Protein AF-A0A6L9IVM0-F1 (afdb_monomer_lite)

pLDDT: mean 89.27, std 9.9, range [38.16, 98.31]

Secondary structure (DSSP, 8-state):
--HHHHHHHSS-GGGSTTSHHHHHHHHHHHHHS-HHHHHHHHHHHHHHHHHHHHHHHHHHHTT---SS-TT---HHHHHHHHHHHHHHHHHHHHHHHHHHHHHHHHHHTTHHHHHTTSHHHHHHHHHHHHHHHHHHHHHHHHHHHHHHHHHHHHHHHHHHHTTTHHHHHHHTTPSSP--HHHHHHHHHHHHHHHHHHHHHHHHHHHHHHHHHHHH--SHHHHHHHHHHHHHHHHHHHHHHHHHHHH--------TTHHHHHHHHHHTT-GGGGGGSHHHHHHHHHHSTTGGGHHHHHHHHHHHHHHHHHHHHHHHHHHHTS---

Structure (mmCIF, N/CA/C/O backbone):
data_AF-A0A6L9IVM0-F1
#
_entry.id   AF-A0A6L9IVM0-F1
#
loop_
_atom_site.group_PDB
_atom_site.id
_atom_site.type_symbol
_atom_site.label_atom_id
_atom_site.label_alt_id
_atom_site.label_comp_id
_atom_site.label_asym_id
_atom_site.label_entity_id
_atom_site.label_seq_id
_atom_site.pdbx_PDB_ins_code
_atom_site.Cartn_x
_atom_site.Cartn_y
_atom_site.Cartn_z
_atom_site.occupancy
_atom_site.B_iso_or_equiv
_atom_site.auth_seq_id
_atom_site.auth_comp_id
_atom_site.auth_asym_id
_atom_site.auth_atom_id
_atom_site.pdbx_PDB_model_num
ATOM 1 N N . MET A 1 1 ? -5.624 -34.047 4.358 1.00 61.41 1 MET A N 1
ATOM 2 C CA . MET A 1 1 ? -5.238 -32.680 4.758 1.00 61.41 1 MET A CA 1
ATOM 3 C C . MET A 1 1 ? -5.628 -31.761 3.616 1.00 61.41 1 MET A C 1
ATOM 5 O O . MET A 1 1 ? -5.170 -31.990 2.502 1.00 61.41 1 MET A O 1
ATOM 9 N N . GLN A 1 2 ? -6.586 -30.859 3.822 1.00 81.88 2 GLN A N 1
ATOM 10 C CA . GLN A 1 2 ? -7.063 -29.980 2.751 1.00 81.88 2 GLN A CA 1
ATOM 11 C C . GLN A 1 2 ? -6.054 -28.836 2.564 1.00 81.88 2 GLN A C 1
ATOM 13 O O . GLN A 1 2 ? -5.420 -28.421 3.527 1.00 81.88 2 GLN A O 1
ATOM 18 N N . TRP A 1 3 ? -5.896 -28.293 1.351 1.00 72.94 3 TRP A N 1
ATOM 19 C CA . TRP A 1 3 ? -4.985 -27.161 1.076 1.00 72.94 3 TRP A CA 1
ATOM 20 C C . TRP A 1 3 ? -5.194 -25.956 2.015 1.00 72.94 3 TRP A C 1
ATOM 22 O O . TRP A 1 3 ? -4.265 -25.200 2.292 1.00 72.94 3 TRP A O 1
ATOM 32 N N . GLN A 1 4 ? -6.404 -25.812 2.557 1.00 75.94 4 GLN A N 1
ATOM 33 C CA . GLN A 1 4 ? -6.746 -24.804 3.559 1.00 75.94 4 GLN A CA 1
ATOM 34 C C . GLN A 1 4 ? -6.001 -25.009 4.892 1.00 75.94 4 GLN A C 1
ATOM 36 O O . GLN A 1 4 ? -5.639 -24.030 5.543 1.00 75.94 4 GLN A O 1
ATOM 41 N N . ASP A 1 5 ? -5.705 -26.252 5.274 1.00 77.88 5 ASP A N 1
ATOM 42 C CA . ASP A 1 5 ? -5.010 -26.584 6.523 1.00 77.88 5 ASP A CA 1
ATOM 43 C C . ASP A 1 5 ? -3.527 -26.189 6.463 1.00 77.88 5 ASP A C 1
ATOM 45 O O . ASP A 1 5 ? -2.969 -25.717 7.450 1.00 77.88 5 ASP A O 1
ATOM 49 N N . LEU A 1 6 ? -2.890 -26.319 5.291 1.00 79.31 6 LEU A N 1
ATOM 50 C CA . LEU A 1 6 ? -1.479 -25.958 5.096 1.00 79.31 6 LEU A CA 1
ATOM 51 C C . LEU A 1 6 ? -1.266 -24.441 5.150 1.00 79.31 6 LEU A C 1
ATOM 53 O O . LEU A 1 6 ? -0.363 -23.966 5.835 1.00 79.31 6 LEU A O 1
ATOM 57 N N . LEU A 1 7 ? -2.134 -23.672 4.485 1.00 73.12 7 LEU A N 1
ATOM 58 C CA . LEU A 1 7 ? -2.065 -22.206 4.502 1.00 73.12 7 LEU A CA 1
ATOM 59 C C . LEU A 1 7 ? -2.405 -21.628 5.881 1.00 73.12 7 LEU A C 1
ATOM 61 O O . LEU A 1 7 ? -1.819 -20.635 6.305 1.00 73.12 7 LEU A O 1
ATOM 65 N N . THR A 1 8 ? -3.326 -22.257 6.616 1.00 75.12 8 THR A N 1
ATOM 66 C CA . THR A 1 8 ? -3.678 -21.812 7.973 1.00 75.12 8 THR A CA 1
ATOM 67 C C . THR A 1 8 ? -2.633 -22.191 9.023 1.00 75.12 8 THR A C 1
ATOM 69 O O . THR A 1 8 ? -2.597 -21.571 10.089 1.00 75.12 8 THR A O 1
ATOM 72 N N . PHE A 1 9 ? -1.752 -23.154 8.734 1.00 77.06 9 PHE A N 1
ATOM 73 C CA . PHE A 1 9 ? -0.679 -23.543 9.648 1.00 77.06 9 PHE A CA 1
ATOM 74 C C . PHE A 1 9 ? 0.415 -22.477 9.773 1.00 77.06 9 PHE A C 1
ATOM 76 O O . PHE A 1 9 ? 0.980 -22.323 10.852 1.00 77.06 9 PHE A O 1
ATOM 83 N N . GLN A 1 10 ? 0.668 -21.717 8.702 1.00 83.44 10 GLN A N 1
ATOM 84 C CA . GLN A 1 10 ? 1.706 -20.679 8.668 1.00 83.44 10 GLN A CA 1
ATOM 85 C C . GLN A 1 10 ? 1.323 -19.407 9.431 1.00 83.44 10 GLN A C 1
ATOM 87 O O . GLN A 1 10 ? 2.192 -18.611 9.777 1.00 83.44 10 GLN A O 1
ATOM 92 N N . VAL A 1 11 ? 0.031 -19.207 9.708 1.00 84.88 11 VAL A N 1
ATOM 93 C CA . VAL A 1 11 ? -0.443 -18.029 10.435 1.00 84.88 11 VAL A CA 1
ATOM 94 C C . VAL A 1 11 ? -0.624 -18.328 11.932 1.00 84.88 11 VAL A C 1
ATOM 96 O O . VAL A 1 11 ? -1.088 -19.423 12.293 1.00 84.88 11 VAL A O 1
ATOM 99 N N . PRO A 1 12 ? -0.296 -17.369 12.825 1.00 86.88 12 PRO A N 1
ATOM 100 C CA . PRO A 1 12 ? -0.463 -17.533 14.266 1.00 86.88 12 PRO A CA 1
ATOM 101 C C . PRO A 1 12 ? -1.893 -17.929 14.642 1.00 86.88 12 PRO A C 1
ATOM 103 O O . PRO A 1 12 ? -2.854 -17.451 14.039 1.00 86.88 12 PRO A O 1
ATOM 106 N N . VAL A 1 13 ? -2.059 -18.760 15.674 1.00 88.50 13 VAL A N 1
ATOM 107 C CA . VAL A 1 13 ? -3.365 -19.341 16.052 1.00 88.50 13 VAL A CA 1
ATOM 108 C C . VAL A 1 13 ? -4.457 -18.280 16.256 1.00 88.50 13 VAL A C 1
ATOM 110 O O . VAL A 1 13 ? -5.596 -18.484 15.838 1.00 88.50 13 VAL A O 1
ATOM 113 N N . TRP A 1 14 ? -4.108 -17.123 16.820 1.00 86.06 14 TRP A N 1
ATOM 114 C CA . TRP A 1 14 ? -5.033 -16.016 17.088 1.00 86.06 14 TRP A CA 1
ATOM 115 C C . TRP A 1 14 ? -5.562 -15.316 15.820 1.00 86.06 14 TRP A C 1
ATOM 117 O O . TRP A 1 14 ? -6.648 -14.739 15.849 1.00 86.06 14 TRP A O 1
ATOM 127 N N . THR A 1 15 ? -4.852 -15.408 14.687 1.00 88.44 15 THR A N 1
ATOM 128 C CA . THR A 1 15 ? -5.286 -14.846 13.386 1.00 88.44 15 THR A CA 1
ATOM 129 C C . THR A 1 15 ? -6.258 -15.749 12.625 1.00 88.44 15 THR A C 1
ATOM 131 O O . THR A 1 15 ? -6.815 -15.351 11.595 1.00 88.44 15 THR A O 1
ATOM 134 N N . ARG A 1 16 ? -6.451 -16.994 13.076 1.00 90.31 16 ARG A N 1
ATOM 135 C CA . ARG A 1 16 ? -7.239 -17.983 12.336 1.00 90.31 16 ARG A CA 1
ATOM 136 C C . ARG A 1 16 ? -8.732 -17.669 12.460 1.00 90.31 16 ARG A C 1
ATOM 138 O O . ARG A 1 16 ? -9.196 -17.412 13.570 1.00 90.31 16 ARG A O 1
ATOM 145 N N . PRO A 1 17 ? -9.537 -17.795 11.386 1.00 86.19 17 PRO A N 1
ATOM 146 C CA . PRO A 1 17 ? -10.979 -17.516 11.438 1.00 86.19 17 PRO A CA 1
ATOM 147 C C . PRO A 1 17 ? -11.750 -18.385 12.444 1.00 86.19 17 PRO A C 1
ATOM 149 O O . PRO A 1 17 ? -12.850 -18.023 12.858 1.00 86.19 17 PRO A O 1
ATOM 152 N N . GLY A 1 18 ? -11.186 -19.539 12.820 1.00 87.88 18 GLY A N 1
ATOM 153 C CA . GLY A 1 18 ? -11.734 -20.431 13.840 1.00 87.88 18 GLY A CA 1
ATOM 154 C C . GLY A 1 18 ? -11.523 -19.955 15.281 1.00 87.88 18 GLY A C 1
ATOM 155 O O . GLY A 1 18 ? -12.194 -20.467 16.174 1.00 87.88 18 GLY A O 1
ATOM 156 N N . HIS A 1 19 ? -10.639 -18.981 15.525 1.00 90.94 19 HIS A N 1
ATOM 157 C CA . HIS A 1 19 ? -10.386 -18.457 16.864 1.00 90.94 19 HIS A CA 1
ATOM 158 C C . HIS A 1 19 ? -11.646 -17.756 17.411 1.00 90.94 19 HIS A C 1
ATOM 160 O O . HIS A 1 19 ? -12.233 -16.932 16.701 1.00 90.94 19 HIS A O 1
ATOM 166 N N . PRO A 1 20 ? -12.083 -18.038 18.655 1.00 90.06 20 PRO A N 1
ATOM 167 C CA . PRO A 1 20 ? -13.378 -17.580 19.168 1.00 90.06 20 PRO A CA 1
ATOM 168 C C . PRO A 1 20 ? -13.514 -16.053 19.170 1.00 90.06 20 PRO A C 1
ATOM 170 O O . PRO A 1 20 ? -14.551 -15.535 18.757 1.00 90.06 20 PRO A O 1
ATOM 173 N N . VAL A 1 21 ? -12.450 -15.336 19.549 1.00 89.25 21 VAL A N 1
ATOM 174 C CA . VAL A 1 21 ? -12.428 -13.863 19.584 1.00 89.25 21 VAL A CA 1
ATOM 175 C C . VAL A 1 21 ? -12.608 -13.280 18.180 1.00 89.25 21 VAL A C 1
ATOM 177 O O . VAL A 1 21 ? -13.497 -12.462 17.950 1.00 89.25 21 VAL A O 1
ATOM 180 N N . LEU A 1 22 ? -11.823 -13.755 17.208 1.00 91.62 22 LEU A N 1
ATOM 181 C CA . LEU A 1 22 ? -11.893 -13.262 15.834 1.00 91.62 22 LEU A CA 1
ATOM 182 C C . LEU A 1 22 ? -13.237 -13.612 15.188 1.00 91.62 22 LEU A C 1
ATOM 184 O O . LEU A 1 22 ? -13.854 -12.771 14.534 1.00 91.62 22 LEU A O 1
ATOM 188 N N . ARG A 1 23 ? -13.729 -14.836 15.405 1.00 92.31 23 ARG A N 1
ATOM 189 C CA . ARG A 1 23 ? -15.045 -15.271 14.929 1.00 92.31 23 ARG A CA 1
ATOM 190 C C . ARG A 1 23 ? -16.150 -14.367 15.464 1.00 92.31 23 ARG A C 1
ATOM 192 O O . ARG A 1 23 ? -17.040 -13.999 14.698 1.00 92.31 23 ARG A O 1
ATOM 199 N N . HIS A 1 24 ? -16.095 -14.005 16.744 1.00 91.19 24 HIS A N 1
ATOM 200 C CA . HIS A 1 24 ? -17.068 -13.107 17.353 1.00 91.19 24 HIS A CA 1
ATOM 201 C C . HIS A 1 24 ? -17.041 -11.720 16.698 1.00 91.19 24 HIS A C 1
ATOM 203 O O . HIS A 1 24 ? -18.085 -11.245 16.249 1.00 91.19 24 HIS A O 1
ATOM 209 N N . ILE A 1 25 ? -15.854 -11.123 16.538 1.00 89.12 25 ILE A N 1
ATOM 210 C CA . ILE A 1 25 ? -15.674 -9.811 15.891 1.00 89.12 25 ILE A CA 1
ATOM 211 C C . ILE A 1 25 ? -16.201 -9.837 14.447 1.00 89.12 25 ILE A C 1
ATOM 213 O O . ILE A 1 25 ? -17.040 -9.017 14.070 1.00 89.12 25 ILE A O 1
ATOM 217 N N . LEU A 1 26 ? -15.808 -10.839 13.653 1.00 90.44 26 LEU A N 1
ATOM 218 C CA . LEU A 1 26 ? -16.268 -10.992 12.268 1.00 90.44 26 LEU A CA 1
ATOM 219 C C . LEU A 1 26 ? -17.790 -11.191 12.172 1.00 90.44 26 LEU A C 1
ATOM 221 O O . LEU A 1 26 ? -18.429 -10.698 11.238 1.00 90.44 26 LEU A O 1
ATOM 225 N N . GLN A 1 27 ? -18.401 -11.907 13.121 1.00 90.94 27 GLN A N 1
ATOM 226 C CA . GLN A 1 27 ? -19.854 -12.095 13.166 1.00 90.94 27 GLN A CA 1
ATOM 227 C C . GLN A 1 27 ? -20.595 -10.812 13.542 1.00 90.94 27 GLN A C 1
ATOM 229 O O . GLN A 1 27 ? -21.618 -10.512 12.919 1.00 90.94 27 GLN A O 1
ATOM 234 N N . GLN A 1 28 ? -20.092 -10.049 14.514 1.00 87.62 28 GLN A N 1
ATOM 235 C CA . GLN A 1 28 ? -20.659 -8.748 14.863 1.00 87.62 28 GLN A CA 1
ATOM 236 C C . GLN A 1 28 ? -20.630 -7.809 13.655 1.00 87.62 28 GLN A C 1
ATOM 238 O O . GLN A 1 28 ? -21.656 -7.246 13.272 1.00 87.62 28 GLN A O 1
ATOM 243 N N . GLU A 1 29 ? -19.493 -7.727 12.971 1.00 84.56 29 GLU A N 1
ATOM 244 C CA . GLU A 1 29 ? -19.331 -6.936 11.752 1.00 84.56 29 GLU A CA 1
ATOM 245 C C . GLU A 1 29 ? -20.292 -7.384 10.641 1.00 84.56 29 GLU A C 1
ATOM 247 O O . GLU A 1 29 ? -20.916 -6.568 9.947 1.00 84.56 29 GLU A O 1
ATOM 252 N N . LYS A 1 30 ? -20.491 -8.706 10.515 1.00 86.56 30 LYS A N 1
ATOM 253 C CA . LYS A 1 30 ? -21.453 -9.290 9.577 1.00 86.56 30 LYS A CA 1
ATOM 254 C C . LYS A 1 30 ? -22.906 -8.937 9.927 1.00 86.56 30 LYS A C 1
ATOM 256 O O . LYS A 1 30 ? -23.723 -8.844 9.008 1.00 86.56 30 LYS A O 1
ATOM 261 N N . ARG A 1 31 ? -23.241 -8.673 11.187 1.00 87.62 31 ARG A N 1
ATOM 262 C CA . ARG A 1 31 ? -24.590 -8.246 11.600 1.00 87.62 31 ARG A CA 1
ATOM 263 C C . ARG A 1 31 ? -24.818 -6.739 11.459 1.00 87.62 31 ARG A C 1
ATOM 265 O O . ARG A 1 31 ? -25.931 -6.341 11.146 1.00 87.62 31 ARG A O 1
ATOM 272 N N . ARG A 1 32 ? -23.774 -5.913 11.595 1.00 82.31 32 ARG A N 1
ATOM 273 C CA . ARG A 1 32 ? -23.885 -4.438 11.585 1.00 82.31 32 ARG A CA 1
ATOM 274 C C . ARG A 1 32 ? -24.420 -3.827 10.287 1.00 82.31 32 ARG A C 1
ATOM 276 O O . ARG A 1 32 ? -24.983 -2.741 10.326 1.00 82.31 32 ARG A O 1
ATOM 283 N N . ARG A 1 33 ? -24.212 -4.465 9.130 1.00 83.44 33 ARG A N 1
ATOM 284 C CA . ARG A 1 33 ? -24.598 -3.896 7.825 1.00 83.44 33 ARG A CA 1
ATOM 285 C C . ARG A 1 33 ? -25.670 -4.755 7.149 1.00 83.44 33 ARG A C 1
ATOM 287 O O . ARG A 1 33 ? -25.387 -5.936 6.906 1.00 83.44 33 ARG A O 1
ATOM 294 N N . PRO A 1 34 ? -26.844 -4.192 6.794 1.00 88.75 34 PRO A N 1
ATOM 295 C CA . PRO A 1 34 ? -27.874 -4.938 6.085 1.00 88.75 34 PRO A CA 1
ATOM 296 C C . PRO A 1 34 ? -27.358 -5.386 4.713 1.00 88.75 34 PRO A C 1
ATOM 298 O O . PRO A 1 34 ? -26.461 -4.770 4.126 1.00 88.75 34 PRO A O 1
ATOM 301 N N . LEU A 1 35 ? -27.914 -6.484 4.199 1.00 88.69 35 LEU A N 1
ATOM 302 C CA . LEU A 1 35 ? -27.459 -7.098 2.948 1.00 88.69 35 LEU A CA 1
ATOM 303 C C . LEU A 1 35 ? -27.558 -6.125 1.761 1.00 88.69 35 LEU A C 1
ATOM 305 O O . LEU A 1 35 ? -26.621 -6.044 0.969 1.00 88.69 35 LEU A O 1
ATOM 309 N N . LEU A 1 36 ? -28.628 -5.324 1.708 1.00 91.25 36 LEU A N 1
ATOM 310 C CA . LEU A 1 36 ? -28.839 -4.300 0.680 1.00 91.25 36 LEU A CA 1
ATOM 311 C C . LEU A 1 36 ? -27.767 -3.207 0.711 1.00 91.25 36 LEU A C 1
ATOM 313 O O . LEU A 1 36 ? -27.223 -2.865 -0.331 1.00 91.25 36 LEU A O 1
ATOM 317 N N . TRP A 1 37 ? -27.385 -2.721 1.897 1.00 89.50 37 TRP A N 1
ATOM 318 C CA . TRP A 1 37 ? -26.305 -1.735 2.023 1.00 89.50 37 TRP A CA 1
ATOM 319 C C . TRP A 1 37 ? -24.974 -2.291 1.511 1.00 89.50 37 TRP A C 1
ATOM 321 O O . TRP A 1 37 ? -24.236 -1.617 0.798 1.00 89.50 37 TRP A O 1
ATOM 331 N N . ARG A 1 38 ? -24.669 -3.558 1.823 1.00 86.94 38 ARG A N 1
ATOM 332 C CA . ARG A 1 38 ? -23.459 -4.217 1.305 1.00 86.94 38 ARG A CA 1
ATOM 333 C C . ARG A 1 38 ? -23.484 -4.357 -0.208 1.00 86.94 38 ARG A C 1
ATOM 335 O O . ARG A 1 38 ? -22.452 -4.141 -0.835 1.00 86.94 38 ARG A O 1
ATOM 342 N N . ALA A 1 39 ? -24.624 -4.749 -0.768 1.00 90.12 39 ALA A N 1
ATOM 343 C CA . ALA A 1 39 ? -24.797 -4.861 -2.207 1.00 90.12 39 ALA A CA 1
ATOM 344 C C . ALA A 1 39 ? -24.639 -3.492 -2.883 1.00 90.12 39 ALA A C 1
ATOM 346 O O . ALA A 1 39 ? -23.856 -3.382 -3.818 1.00 90.12 39 ALA A O 1
ATOM 347 N N . GLY A 1 40 ? -25.267 -2.444 -2.341 1.00 93.19 40 GLY A N 1
ATOM 348 C CA . GLY A 1 40 ? -25.166 -1.073 -2.844 1.00 93.19 40 GLY A CA 1
ATOM 349 C C . GLY A 1 40 ? -23.736 -0.533 -2.827 1.00 93.19 40 GLY A C 1
ATOM 350 O O . GLY A 1 40 ? -23.245 -0.076 -3.852 1.00 93.19 40 GLY A O 1
ATOM 351 N N . VAL A 1 41 ? -23.014 -0.673 -1.708 1.00 88.94 41 VAL A N 1
ATOM 352 C CA . VAL A 1 41 ? -21.603 -0.242 -1.618 1.00 88.94 41 VAL A CA 1
ATOM 353 C C . VAL A 1 41 ? -20.709 -1.017 -2.592 1.00 88.94 41 VAL A C 1
ATOM 355 O O . VAL A 1 41 ? -19.782 -0.446 -3.161 1.00 88.94 41 VAL A O 1
ATOM 358 N N . ARG A 1 42 ? -20.970 -2.313 -2.806 1.00 90.44 42 ARG A N 1
ATOM 359 C CA . ARG A 1 42 ? -20.227 -3.115 -3.792 1.00 90.44 42 ARG A CA 1
ATOM 360 C C . ARG A 1 42 ? -20.534 -2.679 -5.220 1.00 90.44 42 ARG A C 1
ATOM 362 O O . ARG A 1 42 ? -19.599 -2.511 -5.989 1.00 90.44 42 ARG A O 1
ATOM 369 N N . ALA A 1 43 ? -21.806 -2.479 -5.553 1.00 92.62 43 ALA A N 1
ATOM 370 C CA . ALA A 1 43 ? -22.232 -2.020 -6.870 1.00 92.62 43 ALA A CA 1
ATOM 371 C C . ALA A 1 43 ? -21.654 -0.636 -7.189 1.00 92.62 43 ALA A C 1
ATOM 373 O O . ALA A 1 43 ? -21.090 -0.451 -8.260 1.00 92.62 43 ALA A O 1
ATOM 374 N N . LEU A 1 44 ? -21.702 0.295 -6.230 1.00 92.69 44 LEU A N 1
ATOM 375 C CA . LEU A 1 44 ? -21.093 1.616 -6.369 1.00 92.69 44 LEU A CA 1
ATOM 376 C C . LEU A 1 44 ? -19.577 1.515 -6.574 1.00 92.69 44 LEU A C 1
ATOM 378 O O . LEU A 1 44 ? -19.045 2.137 -7.485 1.00 92.69 44 LEU A O 1
ATOM 382 N N . GLY A 1 45 ? -18.885 0.700 -5.772 1.00 89.75 45 GLY A N 1
ATOM 383 C CA . GLY A 1 45 ? -17.444 0.487 -5.929 1.00 89.75 45 GLY A CA 1
ATOM 384 C C . GLY A 1 45 ? -17.072 -0.107 -7.292 1.00 89.75 45 GLY A C 1
ATOM 385 O O . GLY A 1 45 ? -16.107 0.337 -7.904 1.00 89.75 45 GLY A O 1
ATOM 386 N N . LEU A 1 46 ? -17.858 -1.067 -7.791 1.00 92.50 46 LEU A N 1
ATOM 387 C CA . LEU A 1 46 ? -17.678 -1.640 -9.129 1.00 92.50 46 LEU A CA 1
ATOM 388 C C . LEU A 1 46 ? -17.952 -0.614 -10.233 1.00 92.50 46 LEU A C 1
ATOM 390 O O . LEU A 1 46 ? -17.183 -0.546 -11.185 1.00 92.50 46 LEU A O 1
ATOM 394 N N . ALA A 1 47 ? -19.002 0.200 -10.097 1.00 94.69 47 ALA A N 1
ATOM 395 C CA . ALA A 1 47 ? -19.332 1.250 -11.056 1.00 94.69 47 ALA A CA 1
ATOM 396 C C . ALA A 1 47 ? -18.230 2.317 -11.133 1.00 94.69 47 ALA A C 1
ATOM 398 O O . ALA A 1 47 ? -17.814 2.682 -12.228 1.00 94.69 47 ALA A O 1
ATOM 399 N N . VAL A 1 48 ? -17.706 2.764 -9.985 1.00 94.25 48 VAL A N 1
ATOM 400 C CA . VAL A 1 48 ? -16.577 3.707 -9.929 1.00 94.25 48 VAL A CA 1
ATOM 401 C C . VAL A 1 48 ? -15.319 3.085 -10.534 1.00 94.25 48 VAL A C 1
ATOM 403 O O . VAL A 1 48 ? -14.668 3.720 -11.355 1.00 94.25 48 VAL A O 1
ATOM 406 N N . GLY A 1 49 ? -14.999 1.832 -10.194 1.00 93.62 49 GLY A N 1
ATOM 407 C CA . GLY A 1 49 ? -13.854 1.130 -10.780 1.00 93.62 49 GLY A CA 1
ATOM 408 C C . GLY A 1 49 ? -13.960 0.995 -12.303 1.00 93.62 49 GLY A C 1
ATOM 409 O O . GLY A 1 49 ? -13.005 1.294 -13.014 1.00 93.62 49 GLY A O 1
ATOM 410 N N . ALA A 1 50 ? -15.134 0.616 -12.814 1.00 96.12 50 ALA A N 1
ATOM 411 C CA . ALA A 1 50 ? -15.391 0.524 -14.249 1.00 96.12 50 ALA A CA 1
ATOM 412 C C . ALA A 1 50 ? -15.302 1.891 -14.944 1.00 96.12 50 ALA A C 1
ATOM 414 O O . ALA A 1 50 ? -14.726 1.985 -16.024 1.00 96.12 50 ALA A O 1
ATOM 415 N N . ALA A 1 51 ? -15.819 2.953 -14.316 1.00 96.69 51 ALA A N 1
ATOM 416 C CA . ALA A 1 51 ? -15.718 4.314 -14.834 1.00 96.69 51 ALA A CA 1
ATOM 417 C C . ALA A 1 51 ? -14.261 4.794 -14.910 1.00 96.69 51 ALA A C 1
ATOM 419 O O . ALA A 1 51 ? -13.877 5.382 -15.915 1.00 96.69 51 ALA A O 1
ATOM 420 N N . LEU A 1 52 ? -13.438 4.499 -13.896 1.00 95.88 52 LEU A N 1
ATOM 421 C CA . LEU A 1 52 ? -12.011 4.838 -13.902 1.00 95.88 52 LEU A CA 1
ATOM 422 C C . LEU A 1 52 ? -11.256 4.103 -15.013 1.00 95.88 52 LEU A C 1
ATOM 424 O O . LEU A 1 52 ? -10.517 4.733 -15.760 1.00 95.88 52 LEU A O 1
ATOM 428 N N . VAL A 1 53 ? -11.480 2.796 -15.175 1.00 97.00 53 VAL A N 1
ATOM 429 C CA . VAL A 1 53 ? -10.865 2.025 -16.271 1.00 97.00 53 VAL A CA 1
ATOM 430 C C . VAL A 1 53 ? -11.337 2.532 -17.636 1.00 97.00 53 VAL A C 1
ATOM 432 O O . VAL A 1 53 ? -10.529 2.673 -18.550 1.00 97.00 53 VAL A O 1
ATOM 435 N N . GLY A 1 54 ? -12.628 2.851 -17.779 1.00 97.50 54 GLY A N 1
ATOM 436 C CA . GLY A 1 54 ? -13.183 3.431 -19.003 1.00 97.50 54 GLY A CA 1
ATOM 437 C C . GLY A 1 54 ? -12.588 4.801 -19.336 1.00 97.50 54 GLY A C 1
ATOM 438 O O . GLY A 1 54 ? -12.270 5.053 -20.496 1.00 97.50 54 GLY A O 1
ATOM 439 N N . LEU A 1 55 ? -12.377 5.654 -18.328 1.00 96.94 55 LEU A N 1
ATOM 440 C CA . LEU A 1 55 ? -11.710 6.950 -18.473 1.00 96.94 55 LEU A CA 1
ATOM 441 C C . LEU A 1 55 ? -10.252 6.777 -18.918 1.00 96.94 55 LEU A C 1
ATOM 443 O O . LEU A 1 55 ? -9.828 7.436 -19.864 1.00 96.94 55 LEU A O 1
ATOM 447 N N . SER A 1 56 ? -9.508 5.866 -18.286 1.00 95.19 56 SER A N 1
ATOM 448 C CA . SER A 1 56 ? -8.122 5.567 -18.662 1.00 95.19 56 SER A CA 1
ATOM 449 C C . SER A 1 56 ? -8.010 4.994 -20.073 1.00 95.19 56 SER A C 1
ATOM 451 O O . SER A 1 56 ? -7.138 5.402 -20.835 1.00 95.19 56 SER A O 1
ATOM 453 N N . TRP A 1 57 ? -8.933 4.115 -20.467 1.00 96.88 57 TRP A N 1
ATOM 454 C CA . TRP A 1 57 ? -9.008 3.604 -21.835 1.00 96.88 57 TRP A CA 1
ATOM 455 C C . TRP A 1 57 ? -9.350 4.694 -22.857 1.00 96.88 57 TRP A C 1
ATOM 457 O O . TRP A 1 57 ? -8.751 4.740 -23.932 1.00 96.88 57 TRP A O 1
ATOM 467 N N . TRP A 1 58 ? -10.291 5.584 -22.530 1.00 97.56 58 TRP A N 1
ATOM 468 C CA . TRP A 1 58 ? -10.645 6.715 -23.386 1.00 97.56 58 TRP A CA 1
ATOM 469 C C . TRP A 1 58 ? -9.457 7.661 -23.583 1.00 97.56 58 TRP A C 1
ATOM 471 O O . TRP A 1 58 ? -9.182 8.044 -24.716 1.00 97.56 58 TRP A O 1
ATOM 481 N N . ALA A 1 59 ? -8.728 7.987 -22.516 1.00 94.81 59 ALA A N 1
ATOM 482 C CA . ALA A 1 59 ? -7.560 8.858 -22.590 1.00 94.81 59 ALA A CA 1
ATOM 483 C C . ALA A 1 59 ? -6.410 8.237 -23.389 1.00 94.81 59 ALA A C 1
ATOM 485 O O . ALA A 1 59 ? -5.859 8.910 -24.256 1.00 94.81 59 ALA A O 1
ATOM 486 N N . TYR A 1 60 ? -6.132 6.944 -23.181 1.00 93.56 60 TYR A N 1
ATOM 487 C CA . TYR A 1 60 ? -5.189 6.178 -24.002 1.00 93.56 60 TYR A CA 1
ATOM 488 C C . TYR A 1 60 ? -5.534 6.276 -25.497 1.00 93.56 60 TYR A C 1
ATOM 490 O O . TYR A 1 60 ? -4.672 6.513 -26.331 1.00 93.56 60 TYR A O 1
ATOM 498 N N . ARG A 1 61 ? -6.821 6.158 -25.846 1.00 96.00 61 ARG A N 1
ATOM 499 C CA . ARG A 1 61 ? -7.309 6.262 -27.233 1.00 96.00 61 ARG A CA 1
ATOM 500 C C . ARG A 1 61 ? -7.145 7.645 -27.875 1.00 96.00 61 ARG A C 1
ATOM 502 O O . ARG A 1 61 ? -7.260 7.720 -29.095 1.00 96.00 61 ARG A O 1
ATOM 509 N N . HIS A 1 62 ? -6.969 8.697 -27.079 1.00 95.38 62 HIS A N 1
ATOM 510 C CA . HIS A 1 62 ? -6.842 10.087 -27.532 1.00 95.38 62 HIS A CA 1
ATOM 511 C C . HIS A 1 62 ? -5.447 10.666 -27.241 1.00 95.38 62 HIS A C 1
ATOM 513 O O . HIS A 1 62 ? -5.291 11.885 -27.278 1.00 95.38 62 HIS A O 1
ATOM 519 N N . ASP A 1 63 ? -4.465 9.816 -26.918 1.00 91.56 63 ASP A N 1
ATOM 520 C CA . ASP A 1 63 ? -3.085 10.204 -26.601 1.00 91.56 63 ASP A CA 1
ATOM 521 C C . ASP A 1 63 ? -2.986 11.251 -25.470 1.00 91.56 63 ASP A C 1
ATOM 523 O O . ASP A 1 63 ? -2.125 12.131 -25.469 1.00 91.56 63 ASP A O 1
ATOM 527 N N . ILE A 1 64 ? -3.892 11.168 -24.487 1.00 90.44 64 ILE A N 1
ATOM 528 C CA . ILE A 1 64 ? -3.894 12.037 -23.305 1.00 90.44 64 ILE A CA 1
ATOM 529 C C . ILE A 1 64 ? -3.108 11.330 -22.189 1.00 90.44 64 ILE A C 1
ATOM 531 O O . ILE A 1 64 ? -3.602 10.331 -21.655 1.00 90.44 64 ILE A O 1
ATOM 535 N N . PRO A 1 65 ? -1.921 11.829 -21.785 1.00 84.25 65 PRO A N 1
ATOM 536 C CA .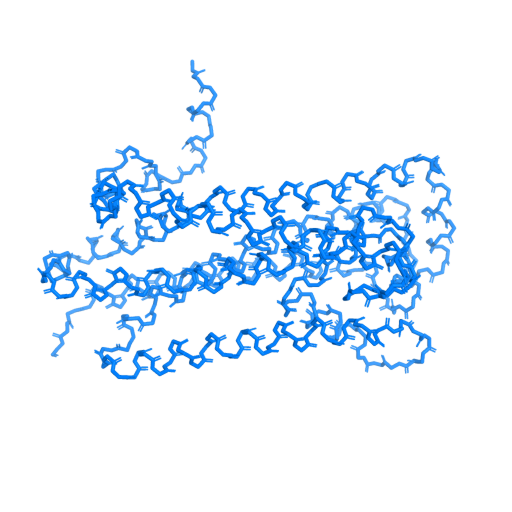 PRO A 1 65 ? -1.125 11.198 -20.737 1.00 84.25 65 PRO A CA 1
ATOM 537 C C . PRO A 1 65 ? -1.824 11.340 -19.378 1.00 84.25 65 PRO A C 1
ATOM 539 O O . PRO A 1 65 ? -1.903 12.426 -18.800 1.00 84.25 65 PRO A O 1
ATOM 542 N N . LEU A 1 66 ? -2.358 10.231 -18.858 1.00 83.25 66 LEU A N 1
ATOM 543 C CA . LEU A 1 66 ? -2.978 10.164 -17.534 1.00 83.25 66 LEU A CA 1
ATOM 544 C C . LEU A 1 66 ? -2.033 9.510 -16.528 1.00 83.25 66 LEU A C 1
ATOM 546 O O . LEU A 1 66 ? -1.932 8.289 -16.464 1.00 83.25 66 LEU A O 1
ATOM 550 N N . ALA A 1 67 ? -1.390 10.335 -15.705 1.00 77.31 67 ALA A N 1
ATOM 551 C CA . ALA A 1 67 ? -0.485 9.957 -14.611 1.00 77.31 67 ALA A CA 1
ATOM 552 C C . ALA A 1 67 ? 0.738 9.100 -14.991 1.00 77.31 67 ALA A C 1
ATOM 554 O O . ALA A 1 67 ? 1.534 8.795 -14.111 1.00 77.31 67 ALA A O 1
ATOM 555 N N . VAL A 1 68 ? 0.901 8.732 -16.261 1.00 80.62 68 VAL A N 1
ATOM 556 C CA . VAL A 1 68 ? 2.034 7.982 -16.812 1.00 80.62 68 VAL A CA 1
ATOM 557 C C . VAL A 1 68 ? 2.657 8.833 -17.915 1.00 80.62 68 VAL A C 1
ATOM 559 O O . VAL A 1 68 ? 1.930 9.487 -18.669 1.00 80.62 68 VAL A O 1
ATOM 562 N N . SER A 1 69 ? 3.989 8.865 -17.981 1.00 72.88 69 SER A N 1
ATOM 563 C CA . SER A 1 69 ? 4.713 9.606 -19.014 1.00 72.88 69 SER A CA 1
ATOM 564 C C . SER A 1 69 ? 4.474 8.993 -20.400 1.00 72.88 69 SER A C 1
ATOM 566 O O . SER A 1 69 ? 4.107 7.826 -20.537 1.00 72.88 69 SER A O 1
ATOM 568 N N . SER A 1 70 ? 4.714 9.773 -21.456 1.00 70.62 70 SER A N 1
ATOM 569 C CA . SER A 1 70 ? 4.589 9.308 -22.847 1.00 70.62 70 SER A CA 1
ATOM 570 C C . SER A 1 70 ? 5.626 8.252 -23.250 1.00 70.62 70 SER A C 1
ATOM 572 O O . SER A 1 70 ? 5.590 7.791 -24.383 1.00 70.62 70 SER A O 1
ATOM 574 N N . VAL A 1 71 ? 6.567 7.920 -22.361 1.00 70.44 71 VAL A N 1
ATOM 575 C CA . VAL A 1 71 ? 7.646 6.949 -22.602 1.00 70.44 71 VAL A CA 1
ATOM 576 C C . VAL A 1 71 ? 7.151 5.512 -22.417 1.00 70.44 71 VAL A C 1
ATOM 578 O O . VAL A 1 71 ? 7.732 4.587 -22.951 1.00 70.44 71 VAL A O 1
ATOM 581 N N . THR A 1 72 ? 6.059 5.287 -21.684 1.00 77.81 72 THR A N 1
ATOM 582 C CA . THR A 1 72 ? 5.567 3.926 -21.446 1.00 77.81 72 THR A CA 1
ATOM 583 C C . THR A 1 72 ? 4.850 3.360 -22.674 1.00 77.81 72 THR A C 1
ATOM 585 O O . THR A 1 72 ? 3.687 3.679 -22.903 1.00 77.81 72 THR A O 1
ATOM 588 N N . ASP A 1 73 ? 5.463 2.430 -23.404 1.00 77.69 73 ASP A N 1
ATOM 589 C CA . ASP A 1 73 ? 4.854 1.809 -24.596 1.00 77.69 73 ASP A CA 1
ATOM 590 C C . ASP A 1 73 ? 3.719 0.802 -24.291 1.00 77.69 73 ASP A C 1
ATOM 592 O O . ASP A 1 73 ? 2.906 0.440 -25.152 1.00 77.69 73 ASP A O 1
ATOM 596 N N . SER A 1 74 ? 3.619 0.316 -23.051 1.00 90.44 74 SER A N 1
ATOM 597 C CA . SER A 1 74 ? 2.631 -0.702 -22.678 1.00 90.44 74 SER A CA 1
ATOM 598 C C . SER A 1 74 ? 1.213 -0.129 -22.555 1.00 90.44 74 SER A C 1
ATOM 600 O O . SER A 1 74 ? 0.845 0.464 -21.539 1.00 90.44 74 SER A O 1
ATOM 602 N N . ALA A 1 75 ? 0.355 -0.425 -23.538 1.00 93.12 75 ALA A N 1
ATOM 603 C CA . ALA A 1 75 ? -1.071 -0.075 -23.506 1.00 93.12 75 ALA A CA 1
ATOM 604 C C . ALA A 1 75 ? -1.775 -0.553 -22.221 1.00 93.12 75 ALA A C 1
ATOM 606 O O . ALA A 1 75 ? -2.570 0.169 -21.622 1.00 93.12 75 ALA A O 1
ATOM 607 N N . ALA A 1 76 ? -1.466 -1.773 -21.764 1.00 94.31 76 ALA A N 1
ATOM 608 C CA . ALA A 1 76 ? -2.043 -2.312 -20.535 1.00 94.31 76 ALA A CA 1
ATOM 609 C C . ALA A 1 76 ? -1.619 -1.500 -19.304 1.00 94.31 76 ALA A C 1
ATOM 611 O O . ALA A 1 76 ? -2.437 -1.278 -18.412 1.00 94.31 76 ALA A O 1
ATOM 612 N N . PHE A 1 77 ? -0.366 -1.038 -19.275 1.00 93.31 77 PHE A N 1
ATOM 613 C CA . PHE A 1 77 ? 0.150 -0.206 -18.197 1.00 93.31 77 PHE A CA 1
ATOM 614 C C . PHE A 1 77 ? -0.552 1.156 -18.185 1.00 93.31 77 PHE A C 1
ATOM 616 O O . PHE A 1 77 ? -1.142 1.517 -17.170 1.00 93.31 77 PHE A O 1
ATOM 623 N N . GLN A 1 78 ? -0.619 1.846 -19.328 1.00 91.56 78 GLN A N 1
ATOM 624 C CA . GLN A 1 78 ? -1.306 3.139 -19.446 1.00 91.56 78 GLN A CA 1
ATOM 625 C C . GLN A 1 78 ? -2.792 3.072 -19.036 1.00 91.56 78 GLN A C 1
ATOM 627 O O . GLN A 1 78 ? -3.305 3.975 -18.375 1.00 91.56 78 GLN A O 1
ATOM 632 N N . ILE A 1 79 ? -3.492 1.981 -19.374 1.00 95.25 79 ILE A N 1
ATOM 633 C CA . ILE A 1 79 ? -4.919 1.812 -19.050 1.00 95.25 79 ILE A CA 1
ATOM 634 C C . ILE A 1 79 ? -5.137 1.462 -17.570 1.00 95.25 79 ILE A C 1
ATOM 636 O O . ILE A 1 79 ? -6.085 1.950 -16.953 1.00 95.25 79 ILE A O 1
ATOM 640 N N . LEU A 1 80 ? -4.317 0.577 -16.995 1.00 96.19 80 LEU A N 1
ATOM 641 C CA . LEU A 1 80 ? -4.574 0.003 -15.668 1.00 96.19 80 LEU A CA 1
ATOM 642 C C . LEU A 1 80 ? -3.846 0.721 -14.526 1.00 96.19 80 LEU A C 1
ATOM 644 O O . LEU A 1 80 ? -4.256 0.558 -13.375 1.00 96.19 80 LEU A O 1
ATOM 648 N N . TYR A 1 81 ? -2.816 1.521 -14.812 1.00 93.81 81 TYR A N 1
ATOM 649 C CA . TYR A 1 81 ? -2.004 2.192 -13.797 1.00 93.81 81 TYR A CA 1
ATOM 650 C C . TYR A 1 81 ? -2.817 3.144 -12.915 1.00 93.81 81 TYR A C 1
ATOM 652 O O . TYR A 1 81 ? -2.923 2.927 -11.707 1.00 93.81 81 TYR A O 1
ATOM 660 N N . LEU A 1 82 ? -3.443 4.169 -13.504 1.00 93.25 82 LEU A N 1
ATOM 661 C CA . LEU A 1 82 ? -4.175 5.181 -12.738 1.00 93.25 82 LEU A CA 1
ATOM 662 C C . LEU A 1 82 ? -5.336 4.578 -11.918 1.00 93.25 82 LEU A C 1
ATOM 664 O O . LEU A 1 82 ? -5.431 4.883 -10.725 1.00 93.25 82 LEU A O 1
ATOM 668 N N . PRO A 1 83 ? -6.196 3.693 -12.471 1.00 95.81 83 PRO A N 1
ATOM 669 C CA . PRO A 1 83 ? -7.243 3.045 -11.686 1.00 95.81 83 PRO A CA 1
ATOM 670 C C . PRO A 1 83 ? -6.684 2.223 -10.522 1.00 95.81 83 PRO A C 1
ATOM 672 O O . PRO A 1 83 ? -7.256 2.251 -9.432 1.00 95.81 83 PRO A O 1
ATOM 675 N N . LEU A 1 84 ? -5.569 1.512 -10.727 1.00 95.62 84 LEU A N 1
ATOM 676 C CA . LEU A 1 84 ? -4.922 0.718 -9.684 1.00 95.62 84 LEU A CA 1
ATOM 677 C C . LEU A 1 84 ? -4.387 1.603 -8.553 1.00 95.62 84 LEU A C 1
ATOM 679 O O . LEU A 1 84 ? -4.660 1.327 -7.385 1.00 95.62 84 LEU A O 1
ATOM 683 N N . VAL A 1 85 ? -3.673 2.672 -8.902 1.00 93.62 85 VAL A N 1
ATOM 684 C CA . VAL A 1 85 ? -3.099 3.656 -7.977 1.00 93.62 85 VAL A CA 1
ATOM 685 C C . VAL A 1 85 ? -4.216 4.318 -7.154 1.00 93.62 85 VAL A C 1
ATOM 687 O O . VAL A 1 85 ? -4.204 4.255 -5.924 1.00 93.62 85 VAL A O 1
ATOM 690 N N . LEU A 1 86 ? -5.277 4.827 -7.786 1.00 94.44 86 LEU A N 1
ATOM 691 C CA . LEU A 1 86 ? -6.422 5.407 -7.066 1.00 94.44 86 LEU A CA 1
ATOM 692 C C . LEU A 1 86 ? -7.149 4.387 -6.175 1.00 94.44 86 LEU A C 1
ATOM 694 O O . LEU A 1 86 ? -7.560 4.703 -5.054 1.00 94.44 86 LEU A O 1
ATOM 698 N N . PHE A 1 87 ? -7.302 3.148 -6.644 1.00 95.75 87 PHE A N 1
ATOM 699 C CA . PHE A 1 87 ? -7.906 2.086 -5.843 1.00 95.75 87 PHE A CA 1
ATOM 700 C C . PHE A 1 87 ? -7.033 1.700 -4.642 1.00 95.75 87 PHE A C 1
ATOM 702 O O . PHE A 1 87 ? -7.548 1.344 -3.578 1.00 95.75 87 PHE A O 1
ATOM 709 N N . GLN A 1 88 ? -5.717 1.826 -4.777 1.00 95.31 88 GLN A N 1
ATOM 710 C CA . GLN A 1 88 ? -4.785 1.663 -3.680 1.00 95.31 88 GLN A CA 1
ATOM 711 C C . GLN A 1 88 ? -4.866 2.808 -2.662 1.00 95.31 88 GLN A C 1
ATOM 713 O O . GLN A 1 88 ? -4.918 2.517 -1.467 1.00 95.31 88 GLN A O 1
ATOM 718 N N . LEU A 1 89 ? -4.964 4.074 -3.084 1.00 95.06 89 LEU A N 1
ATOM 719 C CA . LEU A 1 89 ? -5.234 5.187 -2.160 1.00 95.06 89 LEU A CA 1
ATOM 720 C C . LEU A 1 89 ? -6.512 4.925 -1.356 1.00 95.06 89 LEU A C 1
ATOM 722 O O . LEU A 1 89 ? -6.533 5.043 -0.132 1.00 95.06 89 LEU A O 1
ATOM 726 N N . TYR A 1 90 ? -7.574 4.487 -2.038 1.00 95.50 90 TYR A N 1
ATOM 727 C CA . TYR A 1 90 ? -8.818 4.094 -1.382 1.00 95.50 90 TYR A CA 1
ATOM 728 C C . TYR A 1 90 ? -8.601 3.001 -0.322 1.00 95.50 90 TYR A C 1
ATOM 730 O O . TYR A 1 90 ? -9.196 3.060 0.762 1.00 95.50 90 TYR A O 1
ATOM 738 N N . LEU A 1 91 ? -7.759 2.003 -0.609 1.00 95.81 91 LEU A N 1
ATOM 739 C CA . LEU A 1 91 ? -7.409 0.961 0.353 1.00 95.81 91 LEU A CA 1
ATOM 740 C C . LEU A 1 91 ? -6.643 1.501 1.554 1.00 95.81 91 LEU A C 1
ATOM 742 O O . LEU A 1 91 ? -6.989 1.119 2.668 1.00 95.81 91 LEU A O 1
ATOM 746 N N . LEU A 1 92 ? -5.661 2.375 1.345 1.00 95.50 92 LEU A N 1
ATOM 747 C CA . LEU A 1 92 ? -4.863 2.979 2.411 1.00 95.50 92 LEU A CA 1
ATOM 748 C C . LEU A 1 92 ? -5.734 3.803 3.371 1.00 95.50 92 LEU A C 1
ATOM 750 O O . LEU A 1 92 ? -5.748 3.534 4.574 1.00 95.50 92 LEU A O 1
ATOM 754 N N . VAL A 1 93 ? -6.581 4.681 2.824 1.00 95.75 93 VAL A N 1
ATOM 755 C CA . VAL A 1 93 ? -7.556 5.471 3.595 1.00 95.75 93 VAL A CA 1
ATOM 756 C C . VAL A 1 93 ? -8.518 4.559 4.360 1.00 95.75 93 VAL A C 1
ATOM 758 O O . VAL A 1 93 ? -8.802 4.769 5.541 1.00 95.75 93 VAL A O 1
ATOM 761 N N . THR A 1 94 ? -9.021 3.505 3.708 1.00 95.38 94 THR A N 1
ATOM 762 C CA . THR A 1 94 ? -9.935 2.547 4.346 1.00 95.38 94 THR A CA 1
ATOM 763 C C . THR A 1 94 ? -9.243 1.758 5.462 1.00 95.38 94 THR A C 1
ATOM 765 O O . THR A 1 94 ? -9.852 1.512 6.504 1.00 95.38 94 THR A O 1
ATOM 768 N N . ALA A 1 95 ? -7.992 1.351 5.248 1.00 96.75 95 ALA A N 1
ATOM 769 C CA . ALA A 1 95 ? -7.186 0.583 6.188 1.00 96.75 95 ALA A CA 1
ATOM 770 C C . ALA A 1 95 ? -6.958 1.355 7.493 1.00 96.75 95 ALA A C 1
ATOM 772 O O . ALA A 1 95 ? -7.092 0.775 8.568 1.00 96.75 95 ALA A O 1
ATOM 773 N N . PHE A 1 96 ? -6.721 2.665 7.404 1.00 96.69 96 PHE A N 1
ATOM 774 C CA . PHE A 1 96 ? -6.606 3.540 8.568 1.00 96.69 96 PHE A CA 1
ATOM 775 C C . PHE A 1 96 ? -7.963 3.850 9.224 1.00 96.69 96 PHE A C 1
ATOM 777 O O . PHE A 1 96 ? -8.095 3.817 10.447 1.00 96.69 96 PHE A O 1
ATOM 784 N N . ALA A 1 97 ? -9.007 4.123 8.433 1.00 95.38 97 ALA A N 1
ATOM 785 C CA . ALA A 1 97 ? -10.295 4.577 8.962 1.00 95.38 97 ALA A CA 1
ATOM 786 C C . ALA A 1 97 ? -11.149 3.467 9.605 1.00 95.38 97 ALA A C 1
ATOM 788 O O . ALA A 1 97 ? -11.890 3.732 10.559 1.00 95.38 97 ALA A O 1
ATOM 789 N N . LEU A 1 98 ? -11.084 2.230 9.093 1.00 94.12 98 LEU A N 1
ATOM 790 C CA . LEU A 1 98 ? -11.914 1.129 9.593 1.00 94.12 98 LEU A CA 1
ATOM 791 C C . LEU A 1 98 ? -11.673 0.842 11.084 1.00 94.12 98 LEU A C 1
ATOM 793 O O . LEU A 1 98 ? -12.657 0.876 11.831 1.00 94.12 98 LEU A O 1
ATOM 797 N N . PRO A 1 99 ? -10.433 0.615 11.559 1.00 94.50 99 PRO A N 1
ATOM 798 C CA . PRO A 1 99 ? -10.200 0.264 12.956 1.00 94.50 99 PRO A CA 1
ATOM 799 C C . PRO A 1 99 ? -10.625 1.359 13.938 1.00 94.50 99 PRO A C 1
ATOM 801 O O . PRO A 1 99 ? -11.241 1.046 14.960 1.00 94.50 99 PRO A O 1
ATOM 804 N N . VAL A 1 100 ? -10.407 2.633 13.586 1.00 91.94 100 VAL A N 1
ATOM 805 C CA . VAL A 1 100 ? -10.837 3.790 14.391 1.00 91.94 100 VAL A CA 1
ATOM 806 C C . VAL A 1 100 ? -12.345 3.741 14.647 1.00 91.94 100 VAL A C 1
ATOM 808 O O . VAL A 1 100 ? -12.801 3.828 15.789 1.00 91.94 100 VAL A O 1
ATOM 811 N N . SER A 1 101 ? -13.136 3.502 13.596 1.00 88.31 101 SER A N 1
ATOM 812 C CA . SER A 1 101 ? -14.599 3.425 13.711 1.00 88.31 101 SER A CA 1
ATOM 813 C C . SER A 1 101 ? -15.079 2.249 14.572 1.00 88.31 101 SER A C 1
ATOM 815 O O . SER A 1 101 ? -16.110 2.337 15.247 1.00 88.31 101 SER A O 1
ATOM 817 N N . MET A 1 102 ? -14.333 1.138 14.581 1.00 86.69 102 MET A N 1
ATOM 818 C CA . MET A 1 102 ? -14.673 -0.016 15.409 1.00 86.69 102 MET A CA 1
ATOM 819 C C . MET A 1 102 ? -14.424 0.260 16.893 1.00 86.69 102 MET A C 1
ATOM 821 O O . MET A 1 102 ? -15.098 -0.338 17.735 1.00 86.69 102 MET A O 1
ATOM 825 N N . PHE A 1 103 ? -13.443 1.099 17.228 1.00 85.31 103 PHE A N 1
ATOM 826 C CA . PHE A 1 103 ? -13.147 1.461 18.611 1.00 85.31 103 PHE A CA 1
ATOM 827 C C . PHE A 1 103 ? -14.240 2.353 19.194 1.00 85.31 103 PHE A C 1
ATOM 829 O O . PHE A 1 103 ? -14.794 2.029 20.244 1.00 85.31 103 PHE A O 1
ATOM 836 N N . GLU A 1 104 ? -14.643 3.397 18.459 1.00 84.62 104 GLU A N 1
ATOM 837 C CA . GLU A 1 104 ? -15.738 4.278 18.884 1.00 84.62 104 GLU A CA 1
ATOM 838 C C . GLU A 1 104 ? -17.020 3.496 19.183 1.00 84.62 104 GLU A C 1
ATOM 840 O O . GLU A 1 104 ? -17.746 3.805 20.126 1.00 84.62 104 GLU A O 1
ATOM 845 N N . HIS A 1 105 ? -17.318 2.481 18.371 1.00 85.31 105 HIS A N 1
ATOM 846 C CA . HIS A 1 105 ? -18.500 1.660 18.572 1.00 85.31 105 HIS A CA 1
ATOM 847 C C . HIS A 1 105 ? -18.425 0.886 19.893 1.00 85.31 105 HIS A C 1
ATOM 849 O O . HIS A 1 105 ? -19.349 0.960 20.692 1.00 85.31 105 HIS A O 1
ATOM 855 N N . GLU A 1 106 ? -17.327 0.181 20.159 1.00 85.69 106 GLU A N 1
ATOM 856 C CA . GLU A 1 106 ? -17.193 -0.598 21.398 1.00 85.69 106 GLU A CA 1
ATOM 857 C C . GLU A 1 106 ? -17.140 0.272 22.654 1.00 85.69 106 GLU A C 1
ATOM 859 O O . GLU A 1 106 ? -17.670 -0.124 23.693 1.00 85.69 106 GLU A O 1
ATOM 864 N N . GLN A 1 107 ? -16.579 1.477 22.553 1.00 85.62 107 GLN A N 1
ATOM 865 C CA . GLN A 1 107 ? -16.619 2.447 23.641 1.00 85.62 107 GLN A CA 1
ATOM 866 C C . GLN A 1 107 ? -18.058 2.904 23.929 1.00 85.62 107 GLN A C 1
ATOM 868 O O . GLN A 1 107 ? -18.466 2.945 25.086 1.00 85.62 107 GLN A O 1
ATOM 873 N N . ARG A 1 108 ? -18.866 3.170 22.890 1.00 86.12 108 ARG A N 1
ATOM 874 C CA . ARG A 1 108 ? -20.285 3.550 23.048 1.00 86.12 108 ARG A CA 1
ATOM 875 C C . ARG A 1 108 ? -21.143 2.449 23.676 1.00 86.12 108 ARG A C 1
ATOM 877 O O . ARG A 1 108 ? -22.102 2.769 24.368 1.00 86.12 108 ARG A O 1
ATOM 884 N N . PHE A 1 109 ? -20.819 1.176 23.439 1.00 85.81 109 PHE A N 1
ATOM 885 C CA . PHE A 1 109 ? -21.540 0.035 24.023 1.00 85.81 109 PHE A CA 1
ATOM 886 C C . PHE A 1 109 ? -20.947 -0.462 25.349 1.00 85.81 109 PHE A C 1
ATOM 888 O O . PHE A 1 109 ? -21.441 -1.446 25.893 1.00 85.81 109 PHE A O 1
ATOM 895 N N . GLY A 1 110 ? -19.887 0.173 25.865 1.00 84.38 110 GLY A N 1
ATOM 896 C CA . GLY A 1 110 ? -19.231 -0.228 27.115 1.00 84.38 110 GLY A CA 1
ATOM 897 C C . GLY A 1 110 ? -18.558 -1.607 27.072 1.00 84.38 110 GLY A C 1
ATOM 898 O O . GLY A 1 110 ? -18.056 -2.078 28.088 1.00 84.38 110 GLY A O 1
ATOM 899 N N . THR A 1 111 ? -18.504 -2.267 25.910 1.00 86.75 111 THR A N 1
ATOM 900 C CA . THR A 1 111 ? -17.887 -3.596 25.767 1.00 86.75 111 THR A CA 1
ATOM 901 C C . THR A 1 111 ? -16.374 -3.531 25.906 1.00 86.75 111 THR A C 1
ATOM 903 O O . THR A 1 111 ? -15.745 -4.509 26.299 1.00 86.75 111 THR A O 1
ATOM 906 N N . TRP A 1 112 ? -15.794 -2.370 25.599 1.00 84.06 112 TRP A N 1
ATOM 907 C CA . TRP A 1 112 ? -14.360 -2.136 25.703 1.00 84.06 112 TRP A CA 1
ATOM 908 C C . TRP A 1 112 ? -13.843 -2.251 27.144 1.00 84.06 112 TRP A C 1
ATOM 910 O O . TRP A 1 112 ? -12.788 -2.836 27.376 1.00 84.06 112 TRP A O 1
ATOM 920 N N . GLU A 1 113 ? -14.616 -1.780 28.124 1.00 85.38 113 GLU A N 1
ATOM 921 C CA . GLU A 1 113 ? -14.224 -1.852 29.537 1.00 85.38 113 GLU A CA 1
ATOM 922 C C . GLU A 1 113 ? -14.220 -3.294 30.060 1.00 85.38 113 GLU A C 1
ATOM 924 O O . GLU A 1 113 ? -13.331 -3.677 30.815 1.00 85.38 113 GLU A O 1
ATOM 929 N N . ALA A 1 114 ? -15.132 -4.145 29.579 1.00 84.12 114 ALA A N 1
ATOM 930 C CA . ALA A 1 114 ? -15.134 -5.566 29.927 1.00 84.12 114 ALA A CA 1
ATOM 931 C C . ALA A 1 114 ? -13.904 -6.312 29.375 1.00 84.12 114 ALA A C 1
ATOM 933 O O . ALA A 1 114 ? -13.387 -7.230 30.009 1.00 84.12 114 ALA A O 1
ATOM 934 N N . VAL A 1 115 ? -13.410 -5.910 28.201 1.00 81.06 115 VAL A N 1
ATOM 935 C CA . VAL A 1 115 ? -12.219 -6.504 27.575 1.00 81.06 115 VAL A CA 1
ATOM 936 C C . VAL A 1 115 ? -10.935 -6.121 28.321 1.00 81.06 115 VAL A C 1
ATOM 938 O O . VAL A 1 115 ? -10.027 -6.946 28.446 1.00 81.06 115 VAL A O 1
ATOM 941 N N . LYS A 1 116 ? -10.874 -4.899 28.859 1.00 82.38 116 LYS A N 1
ATOM 942 C CA . LYS A 1 116 ? -9.731 -4.368 29.620 1.00 82.38 116 LYS A CA 1
ATOM 943 C C . LYS A 1 116 ? -9.516 -5.000 30.992 1.00 82.38 116 LYS A C 1
ATOM 945 O O . LYS A 1 116 ? -8.460 -4.785 31.578 1.00 82.38 116 LYS A O 1
ATOM 950 N N . ILE A 1 117 ? -10.471 -5.783 31.504 1.00 85.38 117 ILE A N 1
ATOM 951 C CA . ILE A 1 117 ? -10.361 -6.418 32.831 1.00 85.38 117 ILE A CA 1
ATOM 952 C C . ILE A 1 117 ? -9.070 -7.248 32.943 1.00 85.38 117 ILE A C 1
ATOM 954 O O . ILE A 1 117 ? -8.502 -7.372 34.026 1.00 85.38 117 ILE A O 1
ATOM 958 N N . THR A 1 118 ? -8.571 -7.783 31.822 1.00 89.94 118 THR A N 1
ATOM 959 C CA . THR A 1 118 ? -7.279 -8.476 31.767 1.00 89.94 118 THR A CA 1
ATOM 960 C C . THR A 1 118 ? -6.374 -7.859 30.702 1.00 89.94 118 THR A C 1
ATOM 962 O O . THR A 1 118 ? -6.809 -7.606 29.577 1.00 89.94 118 THR A O 1
ATOM 965 N N . SER A 1 119 ? -5.089 -7.677 31.023 1.00 88.50 119 SER A N 1
ATOM 966 C CA . SER A 1 119 ? -4.076 -7.196 30.069 1.00 88.50 119 SER A CA 1
ATOM 967 C C . SER A 1 119 ? -3.991 -8.090 28.828 1.00 88.50 119 SER A C 1
ATOM 969 O O . SER A 1 119 ? -3.942 -7.600 27.702 1.00 88.50 119 SER A O 1
ATOM 971 N N . HIS A 1 120 ? -4.074 -9.406 29.031 1.00 90.75 120 HIS A N 1
ATOM 972 C CA . HIS A 1 120 ? -4.085 -10.390 27.953 1.00 90.75 120 HIS A CA 1
ATOM 973 C C . HIS A 1 120 ? -5.337 -10.292 27.061 1.00 90.75 120 HIS A C 1
ATOM 975 O O . HIS A 1 120 ? -5.253 -10.462 25.846 1.00 90.75 120 HIS A O 1
ATOM 981 N N . GLY A 1 121 ? -6.503 -9.982 27.640 1.00 90.25 121 GLY A N 1
ATOM 982 C CA . GLY A 1 121 ? -7.745 -9.776 26.891 1.00 90.25 121 GLY A CA 1
ATOM 983 C C . GLY A 1 121 ? -7.695 -8.536 25.997 1.00 90.25 121 GLY A C 1
ATOM 984 O O . GLY A 1 121 ? -8.109 -8.599 24.834 1.00 90.25 121 GLY A O 1
ATOM 985 N N . ALA A 1 122 ? -7.129 -7.437 26.505 1.00 90.56 122 ALA A N 1
ATOM 986 C CA . ALA A 1 122 ? -6.898 -6.219 25.730 1.00 90.56 122 ALA A CA 1
ATOM 987 C C . ALA A 1 122 ? -5.940 -6.471 24.556 1.00 90.56 122 ALA A C 1
ATOM 989 O O . ALA A 1 122 ? -6.269 -6.149 23.412 1.00 90.56 122 ALA A O 1
ATOM 990 N N . GLU A 1 123 ? -4.808 -7.129 24.820 1.00 93.50 123 GLU A N 1
ATOM 991 C CA . GLU A 1 123 ? -3.828 -7.509 23.800 1.00 93.50 123 GLU A CA 1
ATOM 992 C C . GLU A 1 123 ? -4.464 -8.353 22.687 1.00 93.50 123 GLU A C 1
ATOM 994 O O . GLU A 1 123 ? -4.422 -7.983 21.509 1.00 93.50 123 GLU A O 1
ATOM 999 N N . MET A 1 124 ? -5.132 -9.450 23.054 1.00 92.06 124 MET A N 1
ATOM 1000 C CA . MET A 1 124 ? -5.784 -10.344 22.093 1.00 92.06 124 MET A CA 1
ATOM 1001 C C . MET A 1 124 ? -6.860 -9.637 21.269 1.00 92.06 124 MET A C 1
ATOM 1003 O O . MET A 1 124 ? -7.052 -9.959 20.095 1.00 92.06 124 MET A O 1
ATOM 1007 N N . THR A 1 125 ? -7.547 -8.654 21.848 1.00 92.06 125 THR A N 1
ATOM 1008 C CA . THR A 1 125 ? -8.580 -7.893 21.139 1.00 92.06 125 THR A CA 1
ATOM 1009 C C . THR A 1 125 ? -7.982 -6.951 20.100 1.00 92.06 125 THR A C 1
ATOM 1011 O O . THR A 1 125 ? -8.502 -6.886 18.984 1.00 92.06 125 THR A O 1
ATOM 1014 N N . ILE A 1 126 ? -6.872 -6.270 20.407 1.00 94.75 126 ILE A N 1
ATOM 1015 C CA . ILE A 1 126 ? -6.162 -5.425 19.433 1.00 94.75 126 ILE A CA 1
ATOM 1016 C C . ILE A 1 126 ? -5.681 -6.267 18.244 1.00 94.75 126 ILE A C 1
ATOM 1018 O O . ILE A 1 126 ? -5.989 -5.943 17.093 1.00 94.75 126 ILE A O 1
ATOM 1022 N N . TYR A 1 127 ? -5.027 -7.400 18.504 1.00 94.88 127 TYR A N 1
ATOM 1023 C CA . TYR A 1 127 ? -4.569 -8.310 17.451 1.00 94.88 127 TYR A CA 1
ATOM 1024 C C . TYR A 1 127 ? -5.720 -8.893 16.622 1.00 94.88 127 TYR A C 1
ATOM 1026 O O . TYR A 1 127 ? -5.656 -8.932 15.389 1.00 94.88 127 TYR A O 1
ATOM 1034 N N . ALA A 1 128 ? -6.811 -9.302 17.273 1.00 93.81 128 ALA A N 1
ATOM 1035 C CA . ALA A 1 128 ? -7.980 -9.821 16.575 1.00 93.81 128 ALA A CA 1
ATOM 1036 C C . ALA A 1 128 ? -8.650 -8.753 15.696 1.00 93.81 128 ALA A C 1
ATOM 1038 O O . ALA A 1 128 ? -9.130 -9.080 14.612 1.00 93.81 128 ALA A O 1
ATOM 1039 N N . ARG A 1 129 ? -8.651 -7.478 16.101 1.00 94.06 129 ARG A N 1
ATOM 1040 C CA . ARG A 1 129 ? -9.181 -6.371 15.287 1.00 94.06 129 ARG A CA 1
ATOM 1041 C C . ARG A 1 129 ? -8.294 -6.034 14.096 1.00 94.06 129 ARG A C 1
ATOM 1043 O O . ARG A 1 129 ? -8.818 -5.787 13.007 1.00 94.06 129 ARG A O 1
ATOM 1050 N N . TRP A 1 130 ? -6.975 -6.071 14.272 1.00 96.38 130 TRP A N 1
ATOM 1051 C CA . TRP A 1 130 ? -6.043 -5.931 13.153 1.00 96.38 130 TRP A CA 1
ATOM 1052 C C . TRP A 1 130 ? -6.300 -7.025 12.109 1.00 96.38 130 TRP A C 1
ATOM 1054 O O . TRP A 1 130 ? -6.559 -6.728 10.939 1.00 96.38 130 TRP A O 1
ATOM 1064 N N . ALA A 1 131 ? -6.380 -8.283 12.555 1.00 95.81 131 ALA A N 1
ATOM 1065 C CA . ALA A 1 131 ? -6.688 -9.414 11.686 1.00 95.81 131 ALA A CA 1
ATOM 1066 C C . ALA A 1 131 ? -8.077 -9.275 11.038 1.00 95.81 131 ALA A C 1
ATOM 1068 O O . ALA A 1 131 ? -8.223 -9.478 9.833 1.00 95.81 131 ALA A O 1
ATOM 1069 N N . ALA A 1 132 ? -9.104 -8.887 11.801 1.00 94.50 132 ALA A N 1
ATOM 1070 C CA . ALA A 1 132 ? -10.456 -8.681 11.283 1.00 94.50 132 ALA A CA 1
ATOM 1071 C C . ALA A 1 132 ? -10.496 -7.619 10.177 1.00 94.50 132 ALA A C 1
ATOM 1073 O O . ALA A 1 132 ? -11.194 -7.809 9.177 1.00 94.50 132 ALA A O 1
ATOM 1074 N N . THR A 1 133 ? -9.733 -6.534 10.329 1.00 95.88 133 THR A N 1
ATOM 1075 C CA . THR A 1 133 ? -9.628 -5.477 9.316 1.00 95.88 133 THR A CA 1
ATOM 1076 C C . THR A 1 133 ? -8.947 -6.006 8.056 1.00 95.88 133 THR A C 1
ATOM 1078 O O . THR A 1 133 ? -9.494 -5.846 6.964 1.00 95.88 133 THR A O 1
ATOM 1081 N N . MET A 1 134 ? -7.842 -6.751 8.197 1.00 95.69 134 MET A N 1
ATOM 1082 C CA . MET A 1 134 ? -7.189 -7.445 7.078 1.00 95.69 134 MET A CA 1
ATOM 1083 C C . MET A 1 134 ? -8.152 -8.386 6.337 1.00 95.69 134 MET A C 1
ATOM 1085 O O . MET A 1 134 ? -8.255 -8.344 5.108 1.00 95.69 134 MET A O 1
ATOM 1089 N N . TYR A 1 135 ? -8.946 -9.185 7.060 1.00 94.00 135 TYR A N 1
ATOM 1090 C CA . TYR A 1 135 ? -9.946 -10.069 6.449 1.00 94.00 135 TYR A CA 1
ATOM 1091 C C . TYR A 1 135 ? -11.044 -9.321 5.687 1.00 94.00 135 TYR A C 1
ATOM 1093 O O . TYR A 1 135 ? -11.581 -9.856 4.713 1.00 94.00 135 TYR A O 1
ATOM 1101 N N . GLN A 1 136 ? -11.402 -8.109 6.106 1.00 93.12 136 GLN A N 1
ATOM 1102 C CA . GLN A 1 136 ? -12.416 -7.306 5.421 1.00 93.12 136 GLN A CA 1
ATOM 1103 C C . GLN A 1 136 ? -11.910 -6.728 4.108 1.00 93.12 136 GLN A C 1
ATOM 1105 O O . GLN A 1 136 ? -12.650 -6.712 3.120 1.00 93.12 136 GLN A O 1
ATOM 1110 N N . ILE A 1 137 ? -10.656 -6.281 4.084 1.00 95.56 137 ILE A N 1
ATOM 1111 C CA . ILE A 1 137 ? -10.050 -5.688 2.892 1.00 95.56 137 ILE A CA 1
ATOM 1112 C C . ILE A 1 137 ? -9.432 -6.730 1.953 1.00 95.56 137 ILE A C 1
ATOM 1114 O O . ILE A 1 137 ? -9.161 -6.392 0.805 1.00 95.56 137 ILE A O 1
ATOM 1118 N N . ARG A 1 138 ? -9.284 -7.998 2.372 1.00 95.19 138 ARG A N 1
ATOM 1119 C CA . ARG A 1 138 ? -8.569 -9.055 1.625 1.00 95.19 138 ARG A CA 1
ATOM 1120 C C . ARG A 1 138 ? -8.930 -9.173 0.147 1.00 95.19 138 ARG A C 1
ATOM 1122 O O . ARG A 1 138 ? -8.054 -9.401 -0.670 1.00 95.19 138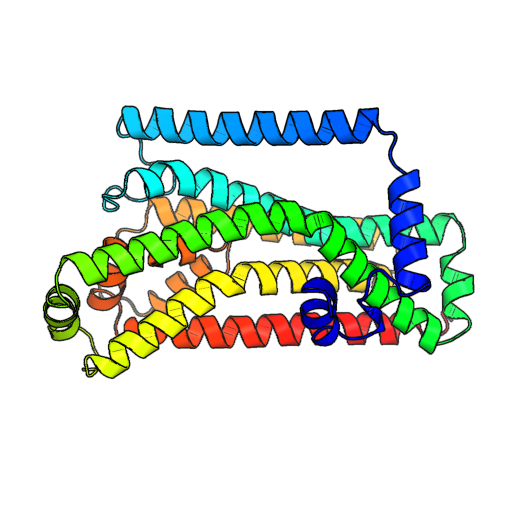 ARG A O 1
ATOM 1129 N N . TRP A 1 139 ? -10.204 -9.016 -0.214 1.00 95.19 139 TRP A N 1
ATOM 1130 C CA . TRP A 1 139 ? -10.630 -9.143 -1.612 1.00 95.19 139 TRP A CA 1
ATOM 1131 C C . TRP A 1 139 ? -10.248 -7.923 -2.443 1.00 95.19 139 TRP A C 1
ATOM 1133 O O . TRP A 1 139 ? -9.873 -8.060 -3.598 1.00 95.19 139 TRP A O 1
ATOM 1143 N N . ARG A 1 140 ? -10.309 -6.734 -1.844 1.00 95.44 140 ARG A N 1
ATOM 1144 C CA . ARG A 1 140 ? -9.875 -5.490 -2.487 1.00 95.44 140 ARG A CA 1
ATOM 1145 C C . ARG A 1 140 ? -8.356 -5.490 -2.647 1.00 95.44 140 ARG A C 1
ATOM 1147 O O . ARG A 1 140 ? -7.849 -5.181 -3.715 1.00 95.44 140 ARG A O 1
ATOM 1154 N N . LEU A 1 141 ? -7.651 -5.940 -1.614 1.00 95.88 141 LEU A N 1
ATOM 1155 C CA . LEU A 1 141 ? -6.215 -6.164 -1.659 1.00 95.88 141 LEU A CA 1
ATOM 1156 C C . LEU A 1 141 ? -5.832 -7.210 -2.715 1.00 95.88 141 LEU A C 1
ATOM 1158 O O . LEU A 1 141 ? -4.912 -6.979 -3.485 1.00 95.88 141 LEU A O 1
ATOM 1162 N N . ALA A 1 142 ? -6.569 -8.321 -2.816 1.00 96.75 142 ALA A N 1
ATOM 1163 C CA . ALA A 1 142 ? -6.335 -9.336 -3.840 1.00 96.75 142 ALA A CA 1
ATOM 1164 C C . ALA A 1 142 ? -6.477 -8.772 -5.262 1.00 96.75 142 ALA A C 1
ATOM 1166 O O . ALA A 1 142 ? -5.693 -9.146 -6.127 1.00 96.75 142 ALA A O 1
ATOM 1167 N N . VAL A 1 143 ? -7.420 -7.852 -5.504 1.00 95.94 143 VAL A N 1
ATOM 1168 C CA . VAL A 1 143 ? -7.538 -7.152 -6.796 1.00 95.94 143 VAL A CA 1
ATOM 1169 C C . VAL A 1 143 ? -6.281 -6.329 -7.081 1.00 95.94 143 VAL A C 1
ATOM 1171 O O . VAL A 1 143 ? -5.693 -6.503 -8.145 1.00 95.94 143 VAL A O 1
ATOM 1174 N N . VAL A 1 144 ? -5.822 -5.509 -6.126 1.00 96.25 144 VAL A N 1
ATOM 1175 C CA . VAL A 1 144 ? -4.579 -4.725 -6.279 1.00 96.25 144 VAL A CA 1
ATOM 1176 C C . VAL A 1 144 ? -3.390 -5.638 -6.569 1.00 96.25 144 VAL A C 1
ATOM 1178 O O . VAL A 1 144 ? -2.677 -5.442 -7.549 1.00 96.25 144 VAL A O 1
ATOM 1181 N N . MET A 1 145 ? -3.221 -6.689 -5.767 1.00 97.81 145 MET A N 1
ATOM 1182 C CA . MET A 1 145 ? -2.133 -7.650 -5.931 1.00 97.81 145 MET A CA 1
ATOM 1183 C C . MET A 1 145 ? -2.203 -8.391 -7.266 1.00 97.81 145 MET A C 1
ATOM 1185 O O . MET A 1 145 ? -1.166 -8.636 -7.868 1.00 97.81 145 MET A O 1
ATOM 1189 N N . SER A 1 146 ? -3.399 -8.715 -7.763 1.00 97.88 146 SER A N 1
ATOM 1190 C CA . SER A 1 146 ? -3.556 -9.412 -9.045 1.00 97.88 146 SER A CA 1
ATOM 1191 C C . SER A 1 146 ? -3.070 -8.557 -10.213 1.00 97.88 146 SER A C 1
ATOM 1193 O O . SER A 1 146 ? -2.341 -9.056 -11.066 1.00 97.88 146 SER A O 1
ATOM 1195 N N . VAL A 1 147 ? -3.419 -7.265 -10.236 1.00 97.25 147 VAL A N 1
ATOM 1196 C CA . VAL A 1 147 ? -2.947 -6.344 -11.284 1.00 97.25 147 VAL A CA 1
ATOM 1197 C C . VAL A 1 147 ? -1.436 -6.112 -11.164 1.00 97.25 147 VAL A C 1
ATOM 1199 O O . VAL A 1 147 ? -0.736 -6.107 -12.172 1.00 97.25 147 VAL A O 1
ATOM 1202 N N . ARG A 1 148 ? -0.894 -6.016 -9.942 1.00 97.25 148 ARG A N 1
ATOM 1203 C CA . ARG A 1 148 ? 0.561 -5.903 -9.732 1.00 97.25 148 ARG A CA 1
ATOM 1204 C C . ARG A 1 148 ? 1.325 -7.139 -10.200 1.00 97.25 148 ARG A C 1
ATOM 1206 O O . ARG A 1 148 ? 2.339 -7.014 -10.877 1.00 97.25 148 ARG A O 1
ATOM 1213 N N . VAL A 1 149 ? 0.830 -8.334 -9.876 1.00 98.12 149 VAL A N 1
ATOM 1214 C CA . VAL A 1 149 ? 1.408 -9.595 -10.362 1.00 98.12 149 VAL A CA 1
ATOM 1215 C C . VAL A 1 149 ? 1.318 -9.667 -11.883 1.00 98.12 149 VAL A C 1
ATOM 1217 O O . VAL A 1 149 ? 2.270 -10.104 -12.517 1.00 98.12 149 VAL A O 1
ATOM 1220 N N . PHE A 1 150 ? 0.223 -9.192 -12.482 1.00 97.75 150 PHE A N 1
ATOM 1221 C CA . PHE A 1 150 ? 0.107 -9.088 -13.935 1.00 97.75 150 PHE A CA 1
ATOM 1222 C C . PHE A 1 150 ? 1.211 -8.202 -14.540 1.00 97.75 150 PHE A C 1
ATOM 1224 O O . PHE A 1 150 ? 1.878 -8.647 -15.472 1.00 97.75 150 PHE A O 1
ATOM 1231 N N . PHE A 1 151 ? 1.482 -7.016 -13.981 1.00 97.06 151 PHE A N 1
ATOM 1232 C CA . PHE A 1 151 ? 2.594 -6.169 -14.438 1.00 97.06 151 PHE A CA 1
ATOM 1233 C C . PHE A 1 151 ? 3.968 -6.809 -14.211 1.00 97.06 151 PHE A C 1
ATOM 1235 O O . PHE A 1 151 ? 4.807 -6.787 -15.105 1.00 97.06 151 PHE A O 1
ATOM 1242 N N . ALA A 1 152 ? 4.186 -7.469 -13.072 1.00 97.19 152 ALA A N 1
ATOM 1243 C CA . ALA A 1 152 ? 5.425 -8.205 -12.823 1.00 97.19 152 ALA A CA 1
ATOM 1244 C C . ALA A 1 152 ? 5.639 -9.345 -13.840 1.00 97.19 152 ALA A C 1
ATOM 1246 O O . ALA A 1 152 ? 6.742 -9.537 -14.346 1.00 97.19 152 ALA A O 1
ATOM 1247 N N . VAL A 1 153 ? 4.581 -10.084 -14.191 1.00 97.19 153 VAL A N 1
ATOM 1248 C CA . VAL A 1 153 ? 4.629 -11.119 -15.237 1.00 97.19 153 VAL A CA 1
ATOM 1249 C C . VAL A 1 153 ? 4.889 -10.500 -16.608 1.00 97.19 153 VAL A C 1
ATOM 1251 O O . VAL A 1 153 ? 5.641 -11.075 -17.398 1.00 97.19 153 VAL A O 1
ATOM 1254 N N . GLN A 1 154 ? 4.305 -9.335 -16.899 1.00 95.38 154 GLN A N 1
ATOM 1255 C CA . GLN A 1 154 ? 4.555 -8.607 -18.140 1.00 95.38 154 GLN A CA 1
ATOM 1256 C C . GLN A 1 154 ? 6.032 -8.207 -18.262 1.00 95.38 154 GLN A C 1
ATOM 1258 O O . GLN A 1 154 ? 6.629 -8.470 -19.307 1.00 95.38 154 GLN A O 1
ATOM 1263 N N . LEU A 1 155 ? 6.629 -7.677 -17.189 1.00 93.94 155 LEU A N 1
ATOM 1264 C CA . LEU A 1 155 ? 8.058 -7.373 -17.105 1.00 93.94 155 LEU A CA 1
ATOM 1265 C C . LEU A 1 155 ? 8.919 -8.620 -17.335 1.00 93.94 155 LEU A C 1
ATOM 1267 O O . LEU A 1 155 ? 9.809 -8.627 -18.173 1.00 93.94 155 LEU A O 1
ATOM 1271 N N . ILE A 1 156 ? 8.639 -9.725 -16.642 1.00 93.81 156 ILE A N 1
ATOM 1272 C CA . ILE A 1 156 ? 9.411 -10.965 -16.824 1.00 93.81 156 ILE A CA 1
ATOM 1273 C C . ILE A 1 156 ? 9.288 -11.473 -18.268 1.00 93.81 156 ILE A C 1
ATOM 1275 O O . ILE A 1 156 ? 10.268 -11.906 -18.873 1.00 93.81 156 ILE A O 1
ATOM 1279 N N . THR A 1 157 ? 8.092 -11.391 -18.851 1.00 93.19 157 THR A N 1
ATOM 1280 C CA . THR A 1 157 ? 7.852 -11.825 -20.232 1.00 93.19 157 THR A CA 1
ATOM 1281 C C . THR A 1 157 ? 8.600 -10.952 -21.235 1.00 93.19 157 THR A C 1
ATOM 1283 O O . THR A 1 157 ? 9.127 -11.487 -22.213 1.00 93.19 157 THR A O 1
ATOM 1286 N N . SER A 1 158 ? 8.669 -9.633 -21.015 1.00 89.25 158 SER A N 1
ATOM 1287 C CA . SER A 1 158 ? 9.452 -8.749 -21.879 1.00 89.25 158 SER A CA 1
ATOM 1288 C C . SER A 1 158 ? 10.934 -9.114 -21.806 1.00 89.25 158 SER A C 1
ATOM 1290 O O . SER A 1 158 ? 11.545 -9.321 -22.847 1.00 89.25 158 SER A O 1
ATOM 1292 N N . LEU A 1 159 ? 11.485 -9.363 -20.617 1.00 89.38 159 LEU A N 1
ATOM 1293 C CA . LEU A 1 159 ? 12.884 -9.781 -20.456 1.00 89.38 159 LEU A CA 1
ATOM 1294 C C . LEU A 1 159 ? 13.212 -11.104 -21.167 1.00 89.38 159 LEU A C 1
ATOM 1296 O O . LEU A 1 159 ? 14.266 -11.233 -21.794 1.00 89.38 159 LEU A O 1
ATOM 1300 N N . VAL A 1 160 ? 12.299 -12.079 -21.117 1.00 90.81 160 VAL A N 1
ATOM 1301 C CA . VAL A 1 160 ? 12.488 -13.392 -21.757 1.00 90.81 160 VAL A CA 1
ATOM 1302 C C . VAL A 1 160 ? 12.404 -13.308 -23.283 1.00 90.81 160 VAL A C 1
ATOM 1304 O O . VAL A 1 160 ? 13.194 -13.957 -23.972 1.00 90.81 160 VAL A O 1
ATOM 1307 N N . ARG A 1 161 ? 11.478 -12.511 -23.840 1.00 87.31 161 ARG A N 1
ATOM 1308 C CA . ARG A 1 161 ? 11.268 -12.417 -25.302 1.00 87.31 161 ARG A CA 1
ATOM 1309 C C . ARG A 1 161 ? 12.512 -11.973 -26.068 1.00 87.31 161 ARG A C 1
ATOM 1311 O O . ARG A 1 161 ? 12.691 -12.386 -27.209 1.00 87.31 161 ARG A O 1
ATOM 1318 N N . TYR A 1 162 ? 13.383 -11.196 -25.438 1.00 81.94 162 TYR A N 1
ATOM 1319 C CA . TYR A 1 162 ? 14.612 -10.693 -26.051 1.00 81.94 162 TYR A CA 1
ATOM 1320 C C . TYR A 1 162 ? 15.863 -11.487 -25.662 1.00 81.94 162 TYR A C 1
ATOM 1322 O O . TYR A 1 162 ? 16.982 -10.989 -25.784 1.00 81.94 162 TYR A O 1
ATOM 1330 N N . GLN A 1 163 ? 15.682 -12.734 -25.210 1.00 77.19 163 GLN A N 1
ATOM 1331 C CA . GLN A 1 163 ? 16.759 -13.701 -24.970 1.00 77.19 163 GLN A CA 1
ATOM 1332 C C . GLN A 1 163 ? 17.846 -13.197 -24.001 1.00 77.19 163 GLN A C 1
ATOM 1334 O O . GLN A 1 163 ? 19.005 -13.574 -24.125 1.00 77.19 163 GLN A O 1
ATOM 1339 N N . GLY A 1 164 ? 17.502 -12.310 -23.060 1.00 67.00 164 GLY A N 1
ATOM 1340 C CA . GLY A 1 164 ? 18.466 -11.721 -22.121 1.00 67.00 164 GLY A CA 1
ATOM 1341 C C . GLY A 1 164 ? 19.405 -10.670 -22.726 1.00 67.00 164 GLY A C 1
ATOM 1342 O O . GLY A 1 164 ? 20.090 -9.977 -21.981 1.00 67.00 164 GLY A O 1
ATOM 1343 N N . ARG A 1 165 ? 19.376 -10.457 -24.046 1.00 78.44 165 ARG A N 1
ATOM 1344 C CA . ARG A 1 165 ? 20.255 -9.500 -24.731 1.00 78.44 165 ARG A CA 1
ATOM 1345 C C . ARG A 1 165 ? 19.975 -8.049 -24.330 1.00 78.44 165 ARG A C 1
ATOM 1347 O O . ARG A 1 165 ? 20.887 -7.231 -24.333 1.00 78.44 165 ARG A O 1
ATOM 1354 N N . TYR A 1 166 ? 18.738 -7.740 -23.928 1.00 75.38 166 TYR A N 1
ATOM 1355 C CA . TYR A 1 166 ? 18.408 -6.442 -23.327 1.00 75.38 166 TYR A CA 1
ATOM 1356 C C . TYR A 1 166 ? 19.101 -6.217 -21.989 1.00 75.38 166 TYR A C 1
ATOM 1358 O O . TYR A 1 166 ? 19.567 -5.114 -21.741 1.00 75.38 166 TYR A O 1
ATOM 1366 N N . LEU A 1 167 ? 19.190 -7.246 -21.141 1.00 76.38 167 LEU A N 1
ATOM 1367 C CA . LEU A 1 167 ? 19.875 -7.106 -19.859 1.00 76.38 167 LEU A CA 1
ATOM 1368 C C . LEU A 1 167 ? 21.358 -6.819 -20.083 1.00 76.38 167 LEU A C 1
ATOM 1370 O O . LEU A 1 167 ? 21.891 -5.946 -19.416 1.00 76.38 167 LEU A O 1
ATOM 1374 N N . GLU A 1 168 ? 21.992 -7.477 -21.056 1.00 80.81 168 GLU A N 1
ATOM 1375 C CA . GLU A 1 168 ? 23.389 -7.202 -21.415 1.00 80.81 168 GLU A CA 1
ATOM 1376 C C . GLU A 1 168 ? 23.576 -5.773 -21.940 1.00 80.81 168 GLU A C 1
ATOM 1378 O O . GLU A 1 168 ? 24.437 -5.053 -21.436 1.00 80.81 168 GLU A O 1
ATOM 1383 N N . LEU A 1 169 ? 22.734 -5.343 -22.890 1.00 81.06 169 LEU A N 1
ATOM 1384 C CA . LEU A 1 169 ? 22.777 -3.997 -23.475 1.00 81.06 169 LEU A CA 1
ATOM 1385 C C . LEU A 1 169 ? 22.603 -2.900 -22.423 1.00 81.06 169 LEU A C 1
ATOM 1387 O O . LEU A 1 169 ? 23.382 -1.956 -22.409 1.00 81.06 169 LEU A O 1
ATOM 1391 N N . TYR A 1 170 ? 21.621 -3.037 -21.531 1.00 77.75 170 TYR A N 1
ATOM 1392 C CA . TYR A 1 170 ? 21.389 -2.036 -20.493 1.00 77.75 170 TYR A CA 1
ATOM 1393 C C . TYR A 1 170 ? 22.401 -2.132 -19.354 1.00 77.75 170 TYR A C 1
ATOM 1395 O O . TYR A 1 170 ? 22.759 -1.103 -18.802 1.00 77.75 170 TYR A O 1
ATOM 1403 N N . SER A 1 171 ? 22.922 -3.322 -19.028 1.00 80.44 171 SER A N 1
ATOM 1404 C CA . SER A 1 171 ? 23.931 -3.481 -17.969 1.00 80.44 171 SER A CA 1
ATOM 1405 C C . SER A 1 171 ? 25.276 -2.831 -18.280 1.00 80.44 171 SER A C 1
ATOM 1407 O O . SER A 1 171 ? 26.015 -2.527 -17.347 1.00 80.44 171 SER A O 1
ATOM 1409 N N . ALA A 1 172 ? 25.585 -2.599 -19.560 1.00 84.00 172 ALA A N 1
ATOM 1410 C CA . ALA A 1 172 ? 26.851 -2.004 -19.978 1.00 84.00 172 ALA A CA 1
ATOM 1411 C C . ALA A 1 172 ? 27.056 -0.586 -19.416 1.00 84.00 172 ALA A C 1
ATOM 1413 O O . ALA A 1 172 ? 28.190 -0.225 -19.103 1.00 84.00 172 ALA A O 1
ATOM 1414 N N . ASP A 1 173 ? 25.966 0.164 -19.227 1.00 82.38 173 ASP A N 1
ATOM 1415 C CA . ASP A 1 173 ? 25.992 1.549 -18.743 1.00 82.38 173 ASP A CA 1
ATOM 1416 C C . ASP A 1 173 ? 25.538 1.687 -17.275 1.00 82.38 173 ASP A C 1
ATOM 1418 O O . ASP A 1 173 ? 25.485 2.794 -16.737 1.00 82.38 173 ASP A O 1
ATOM 1422 N N . ILE A 1 174 ? 25.244 0.578 -16.581 1.00 82.62 174 ILE A N 1
ATOM 1423 C CA . ILE A 1 174 ? 24.854 0.618 -15.164 1.00 82.62 174 ILE A CA 1
ATOM 1424 C C . ILE A 1 174 ? 26.099 0.806 -14.295 1.00 82.62 174 ILE A C 1
ATOM 1426 O O . ILE A 1 174 ? 27.001 -0.032 -14.261 1.00 82.62 174 ILE A O 1
ATOM 1430 N N . ALA A 1 175 ? 26.112 1.881 -13.510 1.00 85.94 175 ALA A N 1
ATOM 1431 C CA . ALA A 1 175 ? 27.026 2.039 -12.384 1.00 85.94 175 ALA A CA 1
ATOM 1432 C C . ALA A 1 175 ? 26.309 1.609 -11.090 1.00 85.94 175 ALA A C 1
ATOM 1434 O O . ALA A 1 175 ? 25.232 2.145 -10.828 1.00 85.94 175 ALA A O 1
ATOM 1435 N N . PRO A 1 176 ? 26.864 0.702 -10.259 1.00 88.81 176 PRO A N 1
ATOM 1436 C CA . PRO A 1 176 ? 28.122 -0.021 -10.439 1.00 88.81 176 PRO A CA 1
ATOM 1437 C C . PRO A 1 176 ? 27.987 -1.165 -11.454 1.00 88.81 176 PRO A C 1
ATOM 1439 O O . PRO A 1 176 ? 26.906 -1.729 -11.613 1.00 88.81 176 PRO A O 1
ATOM 1442 N N . ALA A 1 177 ? 29.107 -1.544 -12.078 1.00 90.44 177 ALA A N 1
ATOM 1443 C CA . ALA A 1 177 ? 29.146 -2.697 -12.971 1.00 90.44 177 ALA A CA 1
ATOM 1444 C C . ALA A 1 177 ? 28.782 -3.968 -12.189 1.00 90.44 177 ALA A C 1
ATOM 1446 O O . ALA A 1 177 ? 29.465 -4.338 -11.232 1.00 90.44 177 ALA A O 1
ATOM 1447 N N . VAL A 1 178 ? 27.700 -4.618 -12.605 1.00 91.69 178 VAL A N 1
ATOM 1448 C CA . VAL A 1 178 ? 27.140 -5.818 -11.978 1.00 91.69 178 VAL A CA 1
ATOM 1449 C C . VAL A 1 178 ? 27.079 -6.948 -12.997 1.00 91.69 178 VAL A C 1
ATOM 1451 O O . VAL A 1 178 ? 26.777 -6.742 -14.171 1.00 91.69 178 VAL A O 1
ATOM 1454 N N . SER A 1 179 ? 27.373 -8.164 -12.553 1.00 91.88 179 SER A N 1
ATOM 1455 C CA . SER A 1 179 ? 27.233 -9.364 -13.374 1.00 91.88 179 SER A CA 1
ATOM 1456 C C . SER A 1 179 ? 25.762 -9.643 -13.703 1.00 91.88 179 SER A C 1
ATOM 1458 O O . SER A 1 179 ? 24.855 -9.276 -12.954 1.00 91.88 179 SER A O 1
ATOM 1460 N N . GLY A 1 180 ? 25.497 -10.370 -14.794 1.00 88.38 180 GLY A N 1
ATOM 1461 C CA . GLY A 1 180 ? 24.122 -10.711 -15.183 1.00 88.38 180 GLY A CA 1
ATOM 1462 C C . GLY A 1 180 ? 23.335 -11.455 -14.091 1.00 88.38 180 GLY A C 1
ATOM 1463 O O . GLY A 1 180 ? 22.138 -11.228 -13.929 1.00 88.38 180 GLY A O 1
ATOM 1464 N N . ALA A 1 181 ? 24.006 -12.291 -13.289 1.00 90.88 181 ALA A N 1
ATOM 1465 C CA . ALA A 1 181 ? 23.383 -12.977 -12.155 1.00 90.88 181 ALA A CA 1
ATOM 1466 C C . ALA A 1 181 ? 22.976 -12.003 -11.032 1.00 90.88 181 ALA A C 1
ATOM 1468 O O . ALA A 1 181 ? 21.891 -12.135 -10.463 1.00 90.88 181 ALA A O 1
ATOM 1469 N N . GLU A 1 182 ? 23.810 -11.003 -10.735 1.00 93.56 182 GLU A N 1
ATOM 1470 C CA . GLU A 1 182 ? 23.501 -9.960 -9.749 1.00 93.56 182 GLU A CA 1
ATOM 1471 C C . GLU A 1 182 ? 22.336 -9.085 -10.216 1.00 93.56 182 GLU A C 1
ATOM 1473 O O . GLU A 1 182 ? 21.431 -8.821 -9.428 1.00 93.56 182 GLU A O 1
ATOM 1478 N N . VAL A 1 183 ? 22.283 -8.722 -11.503 1.00 91.50 183 VAL A N 1
ATOM 1479 C CA . VAL A 1 183 ? 21.150 -7.975 -12.079 1.00 91.50 183 VAL A CA 1
ATOM 1480 C C . VAL A 1 183 ? 19.834 -8.731 -11.884 1.00 91.50 183 VAL A C 1
ATOM 1482 O O . VAL A 1 183 ? 18.838 -8.136 -11.477 1.00 91.50 183 VAL A O 1
ATOM 1485 N N . MET A 1 184 ? 19.817 -10.050 -12.112 1.00 92.25 184 MET A N 1
ATOM 1486 C CA . MET A 1 184 ? 18.618 -10.869 -11.888 1.00 92.25 184 MET A CA 1
ATOM 1487 C C . MET A 1 184 ? 18.187 -10.885 -10.416 1.00 92.25 184 MET A C 1
ATOM 1489 O O . MET A 1 184 ? 16.992 -10.804 -10.130 1.00 92.25 184 MET A O 1
ATOM 1493 N N . LEU A 1 185 ? 19.136 -10.965 -9.478 1.00 95.44 185 LEU A N 1
ATOM 1494 C CA . LEU A 1 185 ? 18.843 -10.905 -8.042 1.00 95.44 185 LEU A CA 1
ATOM 1495 C C . LEU A 1 185 ? 18.308 -9.530 -7.623 1.00 95.44 185 LEU A C 1
ATOM 1497 O O . LEU A 1 185 ? 17.335 -9.454 -6.872 1.00 95.44 185 LEU A O 1
ATOM 1501 N N . LEU A 1 186 ? 18.903 -8.449 -8.129 1.00 95.25 186 LEU A N 1
ATOM 1502 C CA . LEU A 1 186 ? 18.482 -7.073 -7.853 1.00 95.25 186 LEU A CA 1
ATOM 1503 C C . LEU A 1 186 ? 17.096 -6.780 -8.442 1.00 95.25 186 LEU A C 1
ATOM 1505 O O . LEU A 1 186 ? 16.247 -6.191 -7.769 1.00 95.25 186 LEU A O 1
ATOM 1509 N N . LEU A 1 187 ? 16.818 -7.281 -9.646 1.00 94.81 187 LEU A N 1
ATOM 1510 C CA . LEU A 1 187 ? 15.493 -7.236 -10.255 1.00 94.81 187 LEU A CA 1
ATOM 1511 C C . LEU A 1 187 ? 14.463 -8.026 -9.438 1.00 94.81 187 LEU A C 1
ATOM 1513 O O . LEU A 1 187 ? 13.358 -7.543 -9.197 1.00 94.81 187 LEU A O 1
ATOM 1517 N N . ALA A 1 188 ? 14.813 -9.231 -8.982 1.00 96.88 188 ALA A N 1
ATOM 1518 C CA . ALA A 1 188 ? 13.934 -10.026 -8.132 1.00 96.88 188 ALA A CA 1
ATOM 1519 C C . ALA A 1 188 ? 13.629 -9.298 -6.813 1.00 96.88 188 ALA A C 1
ATOM 1521 O O . ALA A 1 188 ? 12.477 -9.289 -6.372 1.00 96.88 188 ALA A O 1
ATOM 1522 N N . ALA A 1 189 ? 14.628 -8.641 -6.211 1.00 97.56 189 ALA A N 1
ATOM 1523 C CA . ALA A 1 189 ? 14.444 -7.806 -5.027 1.00 97.56 189 ALA A CA 1
ATOM 1524 C C . ALA A 1 189 ? 13.506 -6.622 -5.304 1.00 97.56 189 ALA A C 1
ATOM 1526 O O . ALA A 1 189 ? 12.602 -6.378 -4.509 1.00 97.56 189 ALA A O 1
ATOM 1527 N N . LEU A 1 190 ? 13.656 -5.947 -6.450 1.00 96.31 190 LEU A N 1
ATOM 1528 C CA . LEU A 1 190 ? 12.775 -4.858 -6.879 1.00 96.31 190 LEU A CA 1
ATOM 1529 C C . LEU A 1 190 ? 11.326 -5.318 -7.033 1.00 96.31 190 LEU A C 1
ATOM 1531 O O . LEU A 1 190 ? 10.435 -4.755 -6.398 1.00 96.31 190 LEU A O 1
ATOM 1535 N N . VAL A 1 191 ? 11.089 -6.361 -7.832 1.00 97.50 191 VAL A N 1
ATOM 1536 C CA . VAL A 1 191 ? 9.743 -6.903 -8.058 1.00 97.50 191 VAL A CA 1
ATOM 1537 C C . VAL A 1 191 ? 9.123 -7.342 -6.731 1.00 97.50 191 VAL A C 1
ATOM 1539 O O . VAL A 1 191 ? 7.968 -7.026 -6.452 1.00 97.50 191 VAL A O 1
ATOM 1542 N N . THR A 1 192 ? 9.896 -8.008 -5.870 1.00 98.00 192 THR A N 1
ATOM 1543 C CA . THR A 1 192 ? 9.435 -8.416 -4.535 1.00 98.00 192 THR A CA 1
ATOM 1544 C C . THR A 1 192 ? 9.094 -7.206 -3.666 1.00 98.00 192 THR A C 1
ATOM 1546 O O . THR A 1 192 ? 8.034 -7.185 -3.045 1.00 98.00 192 THR A O 1
ATOM 1549 N N . GLY A 1 193 ? 9.946 -6.179 -3.651 1.00 97.19 193 GLY A N 1
ATOM 1550 C CA . GLY A 1 193 ? 9.712 -4.930 -2.932 1.00 97.19 193 GLY A CA 1
ATOM 1551 C C . GLY A 1 193 ? 8.416 -4.252 -3.375 1.00 97.19 193 GLY A C 1
ATOM 1552 O O . GLY A 1 193 ? 7.561 -3.979 -2.538 1.00 97.19 193 GLY A O 1
ATOM 1553 N N . ILE A 1 194 ? 8.213 -4.073 -4.685 1.00 96.69 194 ILE A N 1
ATOM 1554 C CA . ILE A 1 194 ? 7.006 -3.446 -5.252 1.00 96.69 194 ILE A CA 1
ATOM 1555 C C . ILE A 1 194 ? 5.747 -4.273 -4.946 1.00 96.69 194 ILE A C 1
ATOM 1557 O O . ILE A 1 194 ? 4.683 -3.717 -4.663 1.00 96.69 194 ILE A O 1
ATOM 1561 N N . LEU A 1 195 ? 5.834 -5.605 -4.976 1.00 97.25 195 LEU A N 1
ATOM 1562 C CA . LEU A 1 195 ? 4.701 -6.467 -4.632 1.00 97.25 195 LEU A CA 1
ATOM 1563 C C . LEU A 1 195 ? 4.357 -6.404 -3.136 1.00 97.25 195 LEU A C 1
ATOM 1565 O O . LEU A 1 195 ? 3.179 -6.411 -2.781 1.00 97.25 195 LEU A O 1
ATOM 1569 N N . LEU A 1 196 ? 5.353 -6.336 -2.252 1.00 97.38 196 LEU A N 1
ATOM 1570 C CA . LEU A 1 196 ? 5.132 -6.356 -0.803 1.00 97.38 196 LEU A CA 1
ATOM 1571 C C . LEU A 1 196 ? 4.845 -4.975 -0.195 1.00 97.38 196 LEU A C 1
ATOM 1573 O O . LEU A 1 196 ? 4.195 -4.900 0.849 1.00 97.38 196 LEU A O 1
ATOM 1577 N N . LEU A 1 197 ? 5.274 -3.889 -0.835 1.00 96.69 197 LEU A N 1
ATOM 1578 C CA . LEU A 1 197 ? 5.061 -2.520 -0.364 1.00 96.69 197 LEU A CA 1
ATOM 1579 C C . LEU A 1 197 ? 3.604 -2.176 -0.007 1.00 96.69 197 LEU A C 1
ATOM 1581 O O . LEU A 1 197 ? 3.380 -1.728 1.124 1.00 96.69 197 LEU A O 1
ATOM 1585 N N . PRO A 1 198 ? 2.590 -2.430 -0.861 1.00 96.31 198 PRO A N 1
ATOM 1586 C CA . PRO A 1 198 ? 1.205 -2.114 -0.513 1.00 96.31 198 PRO A CA 1
ATOM 1587 C C . PRO A 1 198 ? 0.725 -2.909 0.706 1.00 96.31 198 PRO A C 1
ATOM 1589 O O . PRO A 1 198 ? -0.060 -2.398 1.503 1.00 96.31 198 PRO A O 1
ATOM 1592 N N . LEU A 1 199 ? 1.210 -4.143 0.894 1.00 96.81 199 LEU A N 1
ATOM 1593 C CA . LEU A 1 199 ? 0.868 -4.967 2.056 1.00 96.81 199 LEU A CA 1
ATOM 1594 C C . LEU A 1 199 ? 1.424 -4.361 3.347 1.00 96.81 199 LEU A C 1
ATOM 1596 O O . LEU A 1 199 ? 0.704 -4.287 4.346 1.00 96.81 199 LEU A O 1
ATOM 1600 N N . ALA A 1 200 ? 2.679 -3.909 3.323 1.00 97.25 200 ALA A N 1
ATOM 1601 C CA . ALA A 1 200 ? 3.327 -3.294 4.476 1.00 97.25 200 ALA A CA 1
ATOM 1602 C C . ALA A 1 200 ? 2.674 -1.954 4.852 1.00 97.25 200 ALA A C 1
ATOM 1604 O O . ALA A 1 200 ? 2.348 -1.749 6.022 1.00 97.25 200 ALA A O 1
ATOM 1605 N N . LEU A 1 201 ? 2.394 -1.090 3.868 1.00 96.50 201 LEU A N 1
ATOM 1606 C CA . LEU A 1 201 ? 1.719 0.196 4.085 1.00 96.50 201 LEU A CA 1
ATOM 1607 C C . LEU A 1 201 ? 0.300 0.017 4.642 1.00 96.50 201 LEU A C 1
ATOM 1609 O O . LEU A 1 201 ? -0.063 0.637 5.640 1.00 96.50 201 LEU A O 1
ATOM 1613 N N . ILE A 1 202 ? -0.491 -0.889 4.058 1.00 97.31 202 ILE A N 1
ATOM 1614 C CA . ILE A 1 202 ? -1.837 -1.206 4.557 1.00 97.31 202 ILE A CA 1
ATOM 1615 C C . ILE A 1 202 ? -1.771 -1.746 5.989 1.00 97.31 202 ILE A C 1
ATOM 1617 O O . ILE A 1 202 ? -2.572 -1.346 6.832 1.00 97.31 202 ILE A O 1
ATOM 1621 N N . SER A 1 203 ? -0.818 -2.635 6.284 1.00 97.44 203 SER A N 1
ATOM 1622 C CA . SER A 1 203 ? -0.630 -3.175 7.633 1.00 97.44 203 SER A CA 1
ATOM 1623 C C . SER A 1 203 ? -0.312 -2.087 8.653 1.00 97.44 203 SER A C 1
ATOM 1625 O O . SER A 1 203 ? -0.931 -2.053 9.722 1.00 97.44 203 SER A O 1
ATOM 1627 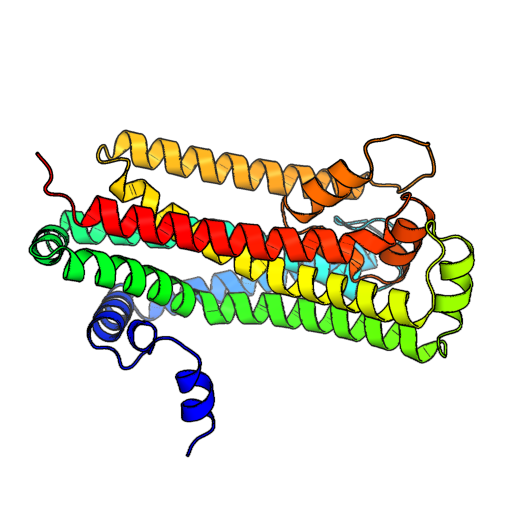N N . LEU A 1 204 ? 0.598 -1.175 8.302 1.00 97.75 204 LEU A N 1
ATOM 1628 C CA . LEU A 1 204 ? 0.961 -0.031 9.130 1.00 97.75 204 LEU A CA 1
ATOM 1629 C C . LEU A 1 204 ? -0.243 0.883 9.375 1.00 97.75 204 LEU A C 1
ATOM 1631 O O . LEU A 1 204 ? -0.518 1.218 10.523 1.00 97.75 204 LEU A O 1
ATOM 1635 N N . ASN A 1 205 ? -1.018 1.211 8.342 1.00 97.50 205 ASN A N 1
ATOM 1636 C CA . ASN A 1 205 ? -2.209 2.050 8.483 1.00 97.50 205 ASN A CA 1
ATOM 1637 C C . ASN A 1 205 ? -3.275 1.422 9.389 1.00 97.50 205 ASN A C 1
ATOM 1639 O O . ASN A 1 205 ? -3.864 2.123 10.211 1.00 97.50 205 ASN A O 1
ATOM 1643 N N . ILE A 1 206 ? -3.491 0.104 9.318 1.00 97.88 206 ILE A N 1
ATOM 1644 C CA . ILE A 1 206 ? -4.396 -0.585 10.256 1.00 97.88 206 ILE A CA 1
ATOM 1645 C C . ILE A 1 206 ? -3.858 -0.482 11.686 1.00 97.88 206 ILE A C 1
ATOM 1647 O O . ILE A 1 206 ? -4.622 -0.205 12.612 1.00 97.88 206 ILE A O 1
ATOM 1651 N N . ALA A 1 207 ? -2.554 -0.701 11.878 1.00 97.88 207 ALA A N 1
ATOM 1652 C CA . ALA A 1 207 ? -1.918 -0.618 13.189 1.00 97.88 207 ALA A CA 1
ATOM 1653 C C . ALA A 1 207 ? -2.022 0.794 13.790 1.00 97.88 207 ALA A C 1
ATOM 1655 O O . ALA A 1 207 ? -2.416 0.940 14.946 1.00 97.88 207 ALA A O 1
ATOM 1656 N N . LEU A 1 208 ? -1.759 1.835 12.996 1.00 97.69 208 LEU A N 1
ATOM 1657 C CA . LEU A 1 208 ? -1.915 3.231 13.405 1.00 97.69 208 LEU A CA 1
ATOM 1658 C C . LEU A 1 208 ? -3.380 3.576 13.704 1.00 97.69 208 LEU A C 1
ATOM 1660 O O . LEU A 1 208 ? -3.665 4.199 14.725 1.00 97.69 208 LEU A O 1
ATOM 1664 N N . GLY A 1 209 ? -4.319 3.096 12.884 1.00 96.81 209 GLY A N 1
ATOM 1665 C CA . GLY A 1 209 ? -5.755 3.261 13.120 1.00 96.81 209 GLY A CA 1
ATOM 1666 C C . GLY A 1 209 ? -6.248 2.597 14.414 1.00 96.81 209 GLY A C 1
ATOM 1667 O O . GLY A 1 209 ? -7.230 3.048 14.999 1.00 96.81 209 GLY A O 1
ATOM 1668 N N . LEU A 1 210 ? -5.572 1.547 14.895 1.00 96.25 210 LEU A N 1
ATOM 1669 C CA . LEU A 1 210 ? -5.831 0.936 16.208 1.00 96.25 210 LEU A CA 1
ATOM 1670 C C . LEU A 1 210 ? -5.123 1.664 17.353 1.00 96.25 210 LEU A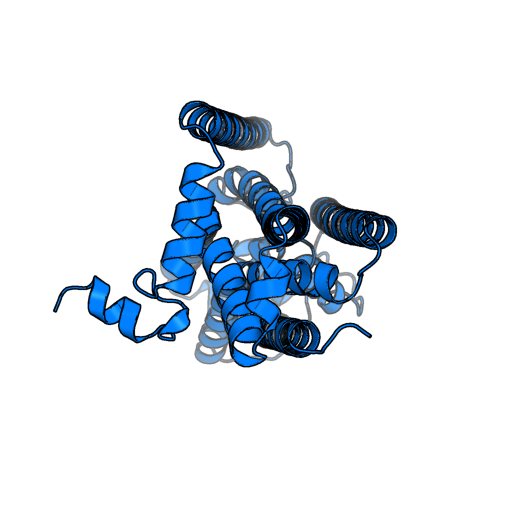 C 1
ATOM 1672 O O . LEU A 1 210 ? -5.668 1.745 18.451 1.00 96.25 210 LEU A O 1
ATOM 1676 N N . LEU A 1 211 ? -3.924 2.190 17.108 1.00 96.94 211 LEU A N 1
ATOM 1677 C CA . LEU A 1 211 ? -3.120 2.899 18.100 1.00 96.94 211 LEU A CA 1
ATOM 1678 C C . LEU A 1 211 ? -3.723 4.264 18.468 1.00 96.94 211 LEU A C 1
ATOM 1680 O O . LEU A 1 211 ? -3.739 4.639 19.640 1.00 96.94 211 LEU A O 1
ATOM 1684 N N . PHE A 1 212 ? -4.245 5.002 17.485 1.00 96.31 212 PHE A N 1
ATOM 1685 C CA . PHE A 1 212 ? -4.733 6.374 17.667 1.00 96.31 212 PHE A CA 1
ATOM 1686 C C . PHE A 1 212 ? -5.863 6.494 18.702 1.00 96.31 212 PHE A C 1
ATOM 1688 O O . PHE A 1 212 ? -5.731 7.323 19.601 1.00 96.31 212 PHE A O 1
ATOM 1695 N N . PRO A 1 213 ? -6.932 5.675 18.661 1.00 94.56 213 PRO A N 1
ATOM 1696 C CA . PRO A 1 213 ? -7.991 5.724 19.671 1.00 94.56 213 PRO A CA 1
ATOM 1697 C C . PRO A 1 213 ? -7.516 5.389 21.089 1.00 94.56 213 PRO A C 1
ATOM 1699 O O . PRO A 1 213 ? -8.117 5.835 22.062 1.00 94.56 213 PRO A O 1
ATOM 1702 N N . VAL A 1 214 ? -6.444 4.599 21.215 1.00 93.56 214 VAL A N 1
ATOM 1703 C CA . VAL A 1 214 ? -5.870 4.227 22.514 1.00 93.56 214 VAL A CA 1
ATOM 1704 C C . VAL A 1 214 ? -5.012 5.364 23.079 1.00 93.56 214 VAL A C 1
ATOM 1706 O O . VAL A 1 214 ? -5.073 5.636 24.277 1.00 93.56 214 VAL A O 1
ATOM 1709 N N . LEU A 1 215 ? -4.243 6.053 22.228 1.00 95.44 215 LEU A N 1
ATOM 1710 C CA . LEU A 1 215 ? -3.439 7.220 22.613 1.00 95.44 215 LEU A CA 1
ATOM 1711 C C . LEU A 1 215 ? -4.298 8.460 22.897 1.00 95.44 215 LEU A C 1
ATOM 1713 O O . LEU A 1 215 ? -4.044 9.195 23.849 1.00 95.44 215 LEU A O 1
ATOM 1717 N N . LEU A 1 216 ? -5.301 8.709 22.056 1.00 94.88 216 LEU A N 1
ATOM 1718 C CA . LEU A 1 216 ? -6.094 9.933 22.053 1.00 94.88 216 LEU A CA 1
ATOM 1719 C C . LEU A 1 216 ? -7.474 9.661 22.651 1.00 94.88 216 LEU A C 1
ATOM 1721 O O . LEU A 1 216 ? -8.446 9.412 21.943 1.00 94.88 216 LEU A O 1
ATOM 1725 N N . GLN A 1 217 ? -7.566 9.749 23.978 1.00 88.94 217 GLN A N 1
ATOM 1726 C CA . GLN A 1 217 ? -8.822 9.522 24.703 1.00 88.94 217 GLN A CA 1
ATOM 1727 C C . GLN A 1 217 ? -9.888 10.591 24.401 1.00 88.94 217 GLN A C 1
ATOM 1729 O O . GLN A 1 217 ? -11.088 10.322 24.470 1.00 88.94 217 GLN A O 1
ATOM 1734 N N . ASN A 1 218 ? -9.468 11.815 24.054 1.00 92.44 218 ASN A N 1
ATOM 1735 C CA . ASN A 1 218 ? -10.386 12.886 23.682 1.00 92.44 218 ASN A CA 1
ATOM 1736 C C . ASN A 1 218 ? -10.867 12.701 22.237 1.00 92.44 218 ASN A C 1
ATOM 1738 O O . ASN A 1 218 ? -10.095 12.843 21.288 1.00 92.44 218 ASN A O 1
ATOM 1742 N N . ARG A 1 219 ? -12.176 12.478 22.076 1.00 90.81 219 ARG A N 1
ATOM 1743 C CA . ARG A 1 219 ? -12.825 12.271 20.777 1.00 90.81 219 ARG A CA 1
ATOM 1744 C C . ARG A 1 219 ? -12.558 13.393 19.772 1.00 90.81 219 ARG A C 1
ATOM 1746 O O . ARG A 1 219 ? -12.350 13.105 18.599 1.00 90.81 219 ARG A O 1
ATOM 1753 N N . TYR A 1 220 ? -12.544 14.654 20.205 1.00 94.56 220 TYR A N 1
ATOM 1754 C CA . TYR A 1 220 ? -12.279 15.774 19.295 1.00 94.56 220 TYR A CA 1
ATOM 1755 C C . TYR A 1 220 ? -10.844 15.736 18.763 1.00 94.56 220 TYR A C 1
ATOM 1757 O O . TYR A 1 220 ? -10.627 15.912 17.567 1.00 94.56 220 TYR A O 1
ATOM 1765 N N . VAL A 1 221 ? -9.876 15.439 19.635 1.00 95.38 221 VAL A N 1
ATOM 1766 C CA . VAL A 1 221 ? -8.462 15.310 19.255 1.00 95.38 221 VAL A CA 1
ATOM 1767 C C . VAL A 1 221 ? -8.258 14.094 18.353 1.00 95.38 221 VAL A C 1
ATOM 1769 O O . VAL A 1 221 ? -7.539 14.198 17.368 1.00 95.38 221 VAL A O 1
ATOM 1772 N N . LEU A 1 222 ? -8.935 12.973 18.628 1.00 93.31 222 LEU A N 1
ATOM 1773 C CA . LEU A 1 222 ? -8.894 11.781 17.779 1.00 93.31 222 LEU A CA 1
ATOM 1774 C C . LEU A 1 222 ? -9.394 12.074 16.360 1.00 93.31 222 LEU A C 1
ATOM 1776 O O . LEU A 1 222 ? -8.711 11.737 15.398 1.00 93.31 222 LEU A O 1
ATOM 1780 N N . VAL A 1 223 ? -10.556 12.723 16.222 1.00 94.12 223 VAL A N 1
ATOM 1781 C CA . VAL A 1 223 ? -11.123 13.065 14.908 1.00 94.12 223 VAL A CA 1
ATOM 1782 C C . VAL A 1 223 ? -10.213 14.033 14.150 1.00 94.12 223 VAL A C 1
ATOM 1784 O O . VAL A 1 223 ? -9.997 13.835 12.957 1.00 94.12 223 VAL A O 1
ATOM 1787 N N . LEU A 1 224 ? -9.648 15.039 14.829 1.00 96.19 224 LEU A N 1
ATOM 1788 C CA . LEU A 1 224 ? -8.701 15.984 14.225 1.00 96.19 224 LEU A CA 1
ATOM 1789 C C . LEU A 1 224 ? -7.386 15.314 13.806 1.00 96.19 224 LEU A C 1
ATOM 1791 O O . LEU A 1 224 ? -6.883 15.577 12.718 1.00 96.19 224 LEU A O 1
ATOM 1795 N N . ALA A 1 225 ? -6.831 14.429 14.635 1.00 95.44 225 ALA A N 1
ATOM 1796 C CA . ALA A 1 225 ? -5.621 13.685 14.297 1.00 95.44 225 ALA A CA 1
ATOM 1797 C C . ALA A 1 225 ? -5.870 12.725 13.127 1.00 95.44 225 ALA A C 1
ATOM 1799 O O . ALA A 1 225 ? -5.054 12.634 12.214 1.00 95.44 225 ALA A O 1
ATOM 1800 N N . GLN A 1 226 ? -7.018 12.044 13.122 1.00 94.25 226 GLN A N 1
ATOM 1801 C CA . GLN A 1 226 ? -7.405 11.137 12.049 1.00 94.25 226 GLN A CA 1
ATOM 1802 C C . GLN A 1 226 ? -7.581 11.884 10.721 1.00 94.25 226 GLN A C 1
ATOM 1804 O O . GLN A 1 226 ? -7.051 11.446 9.701 1.00 94.25 226 GLN A O 1
ATOM 1809 N N . SER A 1 227 ? -8.311 13.003 10.722 1.00 95.00 227 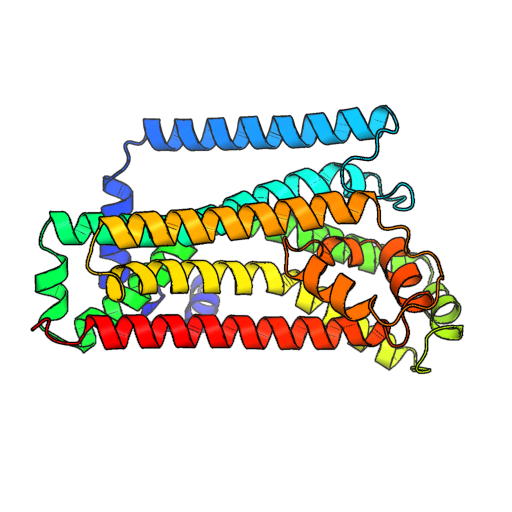SER A N 1
ATOM 1810 C CA . SER A 1 227 ? -8.505 13.809 9.515 1.00 95.00 227 SER A CA 1
ATOM 1811 C C . SER A 1 227 ? -7.194 14.429 9.037 1.00 95.00 227 SER A C 1
ATOM 1813 O O . SER A 1 227 ? -6.948 14.437 7.836 1.00 95.00 227 SER A O 1
ATOM 1815 N N . GLY A 1 228 ? -6.331 14.868 9.958 1.00 96.62 228 GLY A N 1
ATOM 1816 C CA . GLY A 1 228 ? -4.995 15.373 9.654 1.00 96.62 228 GLY A CA 1
ATOM 1817 C C . GLY A 1 228 ? -4.116 14.329 8.966 1.00 96.62 228 GLY A C 1
ATOM 1818 O O . GLY A 1 228 ? -3.574 14.606 7.901 1.00 96.62 228 GLY A O 1
ATOM 1819 N N . VAL A 1 229 ? -4.027 13.113 9.517 1.00 95.50 229 VAL A N 1
ATOM 1820 C CA . VAL A 1 229 ? -3.245 12.019 8.913 1.00 95.50 229 VAL A CA 1
ATOM 1821 C C . VAL A 1 229 ? -3.782 11.647 7.536 1.00 95.50 229 VAL A C 1
ATOM 1823 O O . VAL A 1 229 ? -3.006 11.574 6.589 1.00 95.50 229 VAL A O 1
ATOM 1826 N N . LEU A 1 230 ? -5.102 11.487 7.393 1.00 95.19 230 LEU A N 1
ATOM 1827 C CA . LEU A 1 230 ? -5.714 11.173 6.099 1.00 95.19 230 LEU A CA 1
ATOM 1828 C C . LEU A 1 230 ? -5.508 12.290 5.071 1.00 95.19 230 LEU A C 1
ATOM 1830 O O . LEU A 1 230 ? -5.282 12.008 3.897 1.00 95.19 230 LEU A O 1
ATOM 1834 N N . ALA A 1 231 ? -5.582 13.555 5.490 1.00 96.19 231 ALA A N 1
ATOM 1835 C CA . ALA A 1 231 ? -5.320 14.688 4.611 1.00 96.19 231 ALA A CA 1
ATOM 1836 C C . ALA A 1 231 ? -3.862 14.695 4.145 1.00 96.19 231 ALA A C 1
ATOM 1838 O O . ALA A 1 231 ? -3.619 14.838 2.952 1.00 96.19 231 ALA A O 1
ATOM 1839 N N . VAL A 1 232 ? -2.905 14.489 5.056 1.00 95.38 232 VAL A N 1
ATOM 1840 C CA . VAL A 1 232 ? -1.477 14.394 4.717 1.00 95.38 232 VAL A CA 1
ATOM 1841 C C . VAL A 1 232 ? -1.220 13.222 3.774 1.00 95.38 232 VAL A C 1
ATOM 1843 O O . VAL A 1 232 ? -0.562 13.408 2.758 1.00 95.38 232 VAL A O 1
ATOM 1846 N N . GLU A 1 233 ? -1.778 12.043 4.048 1.00 94.12 233 GLU A N 1
ATOM 1847 C CA . GLU A 1 233 ? -1.616 10.863 3.196 1.00 94.12 233 GLU A CA 1
ATOM 1848 C C . GLU A 1 233 ? -2.177 11.095 1.786 1.00 94.12 233 GLU A C 1
ATOM 1850 O O . GLU A 1 233 ? -1.484 10.854 0.799 1.00 94.12 233 GLU A O 1
ATOM 1855 N N . CYS A 1 234 ? -3.391 11.644 1.675 1.00 94.69 234 CYS A N 1
ATOM 1856 C CA . CYS A 1 234 ? -3.982 12.013 0.389 1.00 94.69 234 CYS A CA 1
ATOM 1857 C C . CYS A 1 234 ? -3.160 13.082 -0.338 1.00 94.69 234 CYS A C 1
ATOM 1859 O O . CYS A 1 234 ? -2.968 12.982 -1.546 1.00 94.69 234 CYS A O 1
ATOM 1861 N N . LEU A 1 235 ? -2.673 14.105 0.369 1.00 94.19 235 LEU A N 1
ATOM 1862 C CA . LEU A 1 235 ? -1.865 15.163 -0.234 1.00 94.19 235 LEU A CA 1
ATOM 1863 C C . LEU A 1 235 ? -0.536 14.617 -0.748 1.00 94.19 235 LEU A C 1
ATOM 1865 O O . LEU A 1 235 ? -0.188 14.899 -1.890 1.00 94.19 235 LEU A O 1
ATOM 1869 N N . LEU A 1 236 ? 0.176 13.811 0.041 1.00 91.75 236 LEU A N 1
ATOM 1870 C CA . LEU A 1 236 ? 1.417 13.158 -0.385 1.00 91.75 236 LEU A CA 1
ATOM 1871 C C . LEU A 1 236 ? 1.182 12.260 -1.603 1.00 91.75 236 LEU A C 1
ATOM 1873 O O . LEU A 1 236 ? 1.922 12.347 -2.578 1.00 91.75 236 LEU A O 1
ATOM 1877 N N . PHE A 1 237 ? 0.111 11.466 -1.585 1.00 92.06 237 PHE A N 1
ATOM 1878 C CA . PHE A 1 237 ? -0.275 10.605 -2.699 1.00 92.06 237 PHE A CA 1
ATOM 1879 C C . PHE A 1 237 ? -0.547 11.396 -3.985 1.00 92.06 237 PHE A C 1
ATOM 1881 O O . PHE A 1 237 ? -0.015 11.082 -5.052 1.00 92.06 237 PHE A O 1
ATOM 1888 N N . MET A 1 238 ? -1.380 12.436 -3.892 1.00 90.31 238 MET A N 1
ATOM 1889 C CA . MET A 1 238 ? -1.738 13.272 -5.039 1.00 90.31 238 MET A CA 1
ATOM 1890 C C . MET A 1 238 ? -0.525 14.044 -5.551 1.00 90.31 238 MET A C 1
ATOM 1892 O O . MET A 1 238 ? -0.342 14.148 -6.758 1.00 90.31 238 MET A O 1
ATOM 1896 N N . SER A 1 239 ? 0.326 14.531 -4.647 1.00 89.12 239 SER A N 1
ATOM 1897 C CA . SER A 1 239 ? 1.550 15.248 -5.002 1.00 89.12 239 SER A CA 1
ATOM 1898 C C . SER A 1 239 ? 2.515 14.331 -5.745 1.00 89.12 239 SER A C 1
ATOM 1900 O O . SER A 1 239 ? 3.007 14.722 -6.792 1.00 89.12 239 SER A O 1
ATOM 1902 N N . ALA A 1 240 ? 2.715 13.095 -5.280 1.00 87.75 240 ALA A N 1
ATOM 1903 C CA . ALA A 1 240 ? 3.548 12.110 -5.967 1.00 87.75 240 ALA A CA 1
ATOM 1904 C C . ALA A 1 240 ? 2.981 11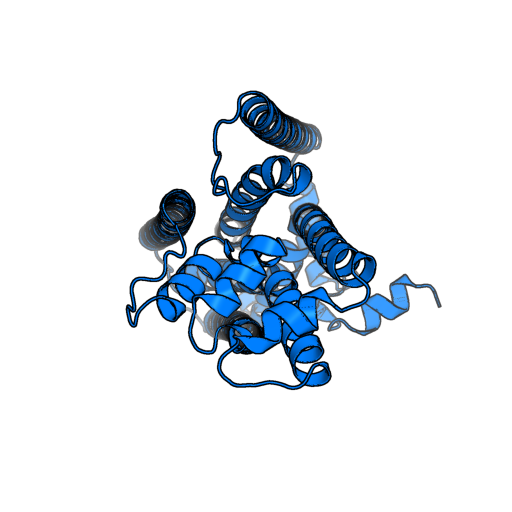.714 -7.341 1.00 87.75 240 ALA A C 1
ATOM 1906 O O . ALA A 1 240 ? 3.727 11.630 -8.313 1.00 87.75 240 ALA A O 1
ATOM 1907 N N . THR A 1 241 ? 1.658 11.558 -7.452 1.00 86.44 241 THR A N 1
ATOM 1908 C CA . THR A 1 241 ? 0.993 11.259 -8.735 1.00 86.44 241 THR A CA 1
ATOM 1909 C C . THR A 1 241 ? 1.140 12.417 -9.732 1.00 86.44 241 THR A C 1
ATOM 1911 O O . THR A 1 241 ? 1.399 12.200 -10.914 1.00 86.44 241 THR A O 1
ATOM 1914 N N . LEU A 1 242 ? 0.991 13.664 -9.270 1.00 85.00 242 LEU A N 1
ATOM 1915 C CA . LEU A 1 242 ? 1.179 14.860 -10.099 1.00 85.00 242 LEU A CA 1
ATOM 1916 C C . LEU A 1 242 ? 2.650 15.093 -10.447 1.00 85.00 242 LEU A C 1
ATOM 1918 O O . LEU A 1 242 ? 2.955 15.543 -11.546 1.00 85.00 242 LEU A O 1
ATOM 1922 N N . TRP A 1 243 ? 3.561 14.782 -9.528 1.00 83.06 243 TRP A N 1
ATOM 1923 C CA . TRP A 1 243 ? 4.995 14.839 -9.776 1.00 83.06 243 TRP A CA 1
ATOM 1924 C C . TRP A 1 243 ? 5.392 13.857 -10.877 1.00 83.06 243 TRP A C 1
ATOM 1926 O O . TRP A 1 243 ? 6.151 14.215 -11.773 1.00 83.06 243 TRP A O 1
ATOM 1936 N N . ASN A 1 244 ? 4.797 12.661 -10.881 1.00 78.38 244 ASN A N 1
ATOM 1937 C CA . ASN A 1 244 ? 5.056 11.650 -11.897 1.00 78.38 244 ASN A CA 1
ATOM 1938 C C . ASN A 1 244 ? 4.704 12.087 -13.327 1.00 78.38 244 ASN A C 1
ATOM 1940 O O . ASN A 1 244 ? 5.400 11.728 -14.269 1.00 78.38 244 ASN A O 1
ATOM 1944 N N . LEU A 1 245 ? 3.675 12.921 -13.501 1.00 71.31 245 LEU A N 1
ATOM 1945 C CA . LEU A 1 245 ? 3.346 13.502 -14.809 1.00 71.31 245 LEU A CA 1
ATOM 1946 C C . LEU A 1 245 ? 4.474 14.364 -15.389 1.00 71.31 245 LEU A C 1
ATOM 1948 O O . LEU A 1 245 ? 4.572 14.507 -16.605 1.00 71.31 245 LEU A O 1
ATOM 1952 N N . ASN A 1 246 ? 5.297 14.946 -14.518 1.00 69.06 246 ASN A N 1
ATOM 1953 C CA . ASN A 1 246 ? 6.377 15.855 -14.886 1.00 69.06 246 ASN A CA 1
ATOM 1954 C C . ASN A 1 246 ? 7.756 15.187 -14.830 1.00 69.06 246 ASN A C 1
ATOM 1956 O O . ASN A 1 246 ? 8.746 15.829 -15.182 1.00 69.06 246 ASN A O 1
ATOM 1960 N N . LEU A 1 247 ? 7.838 13.923 -14.396 1.00 65.88 247 LEU A N 1
ATOM 1961 C CA . LEU A 1 247 ? 9.086 13.171 -14.367 1.00 65.88 247 LEU A CA 1
ATOM 1962 C C . LEU A 1 247 ? 9.488 12.792 -15.794 1.00 65.88 247 LEU A C 1
ATOM 1964 O O . LEU A 1 247 ? 9.157 11.730 -16.314 1.00 65.88 247 LEU A O 1
ATOM 1968 N N . GLN A 1 248 ? 10.253 13.676 -16.423 1.00 63.47 248 GLN A N 1
ATOM 1969 C CA . GLN A 1 248 ? 11.256 13.248 -17.381 1.00 63.47 248 GLN A CA 1
ATOM 1970 C C . GLN A 1 248 ? 12.477 12.870 -16.547 1.00 63.47 248 GLN A C 1
ATOM 1972 O O . GLN A 1 248 ? 13.039 13.733 -15.874 1.00 63.47 248 GLN A O 1
ATOM 1977 N N . TRP A 1 249 ? 12.901 11.605 -16.573 1.00 61.09 249 TRP A N 1
ATOM 1978 C CA . TRP A 1 249 ? 14.159 11.151 -15.954 1.00 61.09 249 TRP A CA 1
ATOM 1979 C C . TRP A 1 249 ? 15.394 11.744 -16.668 1.00 61.09 249 TRP A C 1
ATOM 1981 O O . TRP A 1 249 ? 16.439 11.123 -16.767 1.00 61.09 249 TRP A O 1
ATOM 1991 N N . SER A 1 250 ? 15.286 12.949 -17.232 1.00 47.91 250 SER A N 1
ATOM 1992 C CA . SER A 1 250 ? 16.312 13.570 -18.050 1.00 47.91 250 SER A CA 1
ATOM 1993 C C . SER A 1 250 ? 17.537 13.897 -17.200 1.00 47.91 250 SER A C 1
ATOM 1995 O O . SER A 1 250 ? 17.477 14.819 -16.389 1.00 47.91 250 SER A O 1
ATOM 1997 N N . ALA A 1 251 ? 18.607 13.126 -17.415 1.00 44.38 251 ALA A N 1
ATOM 1998 C CA . ALA A 1 251 ? 20.057 13.391 -17.450 1.00 44.38 251 ALA A CA 1
ATOM 1999 C C . ALA A 1 251 ? 20.661 14.733 -16.943 1.00 44.38 251 ALA A C 1
ATOM 2001 O O . ALA A 1 251 ? 21.757 15.113 -17.359 1.00 44.38 251 ALA A O 1
ATOM 2002 N N . ALA A 1 252 ? 20.019 15.472 -16.043 1.00 38.16 252 ALA A N 1
ATOM 2003 C CA . ALA A 1 252 ? 20.585 16.638 -15.382 1.00 38.16 252 ALA A CA 1
ATOM 2004 C C . ALA A 1 252 ? 21.113 16.183 -14.020 1.00 38.16 252 ALA A C 1
ATOM 2006 O O . ALA A 1 252 ? 20.339 15.921 -13.105 1.00 38.16 252 ALA A O 1
ATOM 2007 N N . GLY A 1 253 ? 22.436 16.021 -13.917 1.00 39.59 253 GLY A N 1
ATOM 2008 C CA . GLY A 1 253 ? 23.138 15.435 -12.773 1.00 39.59 253 GLY A CA 1
ATOM 2009 C C . GLY A 1 253 ? 22.837 16.097 -11.426 1.00 39.59 253 GLY A C 1
ATOM 2010 O O . GLY A 1 253 ? 23.586 16.952 -10.949 1.00 39.59 253 GLY A O 1
ATOM 2011 N N . HIS A 1 254 ? 21.758 15.668 -10.781 1.00 46.19 254 HIS A N 1
ATOM 2012 C CA . HIS A 1 254 ? 21.331 16.152 -9.480 1.00 46.19 254 HIS A CA 1
ATOM 2013 C C . HIS A 1 254 ? 21.305 14.996 -8.480 1.00 46.19 254 HIS A C 1
ATOM 2015 O O . HIS A 1 254 ? 20.544 14.036 -8.599 1.00 46.19 254 HIS A O 1
ATOM 2021 N N . PHE A 1 255 ? 22.167 15.115 -7.467 1.00 40.91 255 PHE A N 1
ATOM 2022 C CA . PHE A 1 255 ? 21.957 14.491 -6.165 1.00 40.91 255 PHE A CA 1
ATOM 2023 C C . PHE A 1 255 ? 20.519 14.824 -5.725 1.00 40.91 255 PHE A C 1
ATOM 2025 O O . PHE A 1 255 ? 20.206 15.990 -5.512 1.00 40.91 255 PHE A O 1
ATOM 2032 N N . GLY A 1 256 ? 19.639 13.821 -5.699 1.00 60.00 256 GLY A N 1
ATOM 2033 C CA . GLY A 1 256 ? 18.197 13.989 -5.460 1.00 60.00 256 GLY A CA 1
ATOM 2034 C C . GLY A 1 256 ? 17.348 12.875 -6.078 1.00 60.00 256 GLY A C 1
ATOM 2035 O O . GLY A 1 256 ? 16.388 12.428 -5.464 1.00 60.00 256 GLY A O 1
ATOM 2036 N N . ALA A 1 257 ? 17.783 12.299 -7.206 1.00 71.94 257 ALA A N 1
ATOM 2037 C CA . ALA A 1 257 ? 17.004 11.291 -7.942 1.00 71.94 257 ALA A CA 1
ATOM 2038 C C . ALA A 1 257 ? 16.624 10.036 -7.122 1.00 71.94 257 ALA A C 1
ATOM 2040 O O . ALA A 1 257 ? 15.563 9.452 -7.332 1.00 71.94 257 ALA A O 1
ATOM 2041 N N . TRP A 1 258 ? 17.462 9.629 -6.163 1.00 82.31 258 TRP A N 1
ATOM 2042 C CA . TRP A 1 258 ? 17.168 8.515 -5.253 1.00 82.31 258 TRP A CA 1
ATOM 2043 C C . TRP A 1 258 ? 16.128 8.839 -4.203 1.00 82.31 258 TRP A C 1
ATOM 2045 O O . TRP A 1 258 ? 15.255 8.019 -3.923 1.00 82.31 258 TRP A O 1
ATOM 2055 N N . GLU A 1 259 ? 16.275 10.006 -3.586 1.00 84.81 259 GLU A N 1
ATOM 2056 C CA . GLU A 1 259 ? 15.362 10.481 -2.559 1.00 84.81 259 GLU A CA 1
ATOM 2057 C C . GLU A 1 259 ? 13.996 10.708 -3.190 1.00 84.81 259 GLU A C 1
ATOM 2059 O O . GLU A 1 259 ? 13.008 10.217 -2.658 1.00 84.81 259 GLU A O 1
ATOM 2064 N N . ASP A 1 260 ? 13.955 11.303 -4.382 1.00 83.31 260 ASP A N 1
ATOM 2065 C CA . ASP A 1 260 ? 12.737 11.489 -5.161 1.00 83.31 260 ASP A CA 1
ATOM 2066 C C . ASP A 1 260 ? 12.104 10.145 -5.525 1.00 83.31 260 ASP A C 1
ATOM 2068 O O . ASP A 1 260 ? 10.937 9.920 -5.217 1.00 83.31 260 ASP A O 1
ATOM 2072 N N . ALA A 1 261 ? 12.861 9.202 -6.100 1.00 84.69 261 ALA A N 1
ATOM 2073 C CA . ALA A 1 261 ? 12.339 7.880 -6.452 1.00 84.69 261 ALA A CA 1
ATOM 2074 C C . ALA A 1 261 ? 11.819 7.111 -5.229 1.00 84.69 261 ALA A C 1
ATOM 2076 O O . ALA A 1 261 ? 10.795 6.429 -5.310 1.00 84.69 261 ALA A O 1
ATOM 2077 N N . LEU A 1 262 ? 12.493 7.234 -4.084 1.00 89.50 262 LEU A N 1
ATOM 2078 C CA . LEU A 1 262 ? 12.081 6.623 -2.826 1.00 89.50 262 LEU A CA 1
ATOM 2079 C C . LEU A 1 262 ? 10.829 7.297 -2.268 1.00 89.50 262 LEU A C 1
ATOM 2081 O O . LEU A 1 262 ? 9.878 6.602 -1.913 1.00 89.50 262 LEU A O 1
ATOM 2085 N N . VAL A 1 263 ? 10.803 8.629 -2.212 1.00 87.81 263 VAL A N 1
ATOM 2086 C CA . VAL A 1 263 ? 9.657 9.412 -1.744 1.00 87.81 263 VAL A CA 1
ATOM 2087 C C . VAL A 1 263 ? 8.455 9.117 -2.616 1.00 87.81 263 VAL A C 1
ATOM 2089 O O . VAL A 1 263 ? 7.404 8.836 -2.071 1.00 87.81 263 VAL A O 1
ATOM 2092 N N . ILE A 1 264 ? 8.601 9.085 -3.934 1.00 85.56 264 ILE A N 1
ATOM 2093 C CA . ILE A 1 264 ? 7.532 8.797 -4.896 1.00 85.56 264 ILE A CA 1
ATOM 2094 C C . ILE A 1 264 ? 7.092 7.330 -4.808 1.00 85.56 264 ILE A C 1
ATOM 2096 O O . ILE A 1 264 ? 5.903 7.020 -4.863 1.00 85.56 264 ILE A O 1
ATOM 2100 N N . SER A 1 265 ? 8.026 6.406 -4.578 1.00 90.12 265 SER A N 1
ATOM 2101 C CA . SER A 1 265 ? 7.677 5.002 -4.347 1.00 90.12 265 SER A CA 1
ATOM 2102 C C . SER A 1 265 ? 6.922 4.798 -3.038 1.00 90.12 265 SER A C 1
ATOM 2104 O O . SER A 1 265 ? 6.014 3.977 -2.994 1.00 90.12 265 SER A O 1
ATOM 2106 N N . LEU A 1 266 ? 7.237 5.543 -1.978 1.00 91.12 266 LEU A N 1
ATOM 2107 C CA . LEU A 1 266 ? 6.515 5.457 -0.706 1.00 91.12 266 LEU A CA 1
ATOM 2108 C C . LEU A 1 266 ? 5.210 6.255 -0.717 1.00 91.12 266 LEU A C 1
ATOM 2110 O O . LEU A 1 266 ? 4.181 5.787 -0.226 1.00 91.12 266 LEU A O 1
ATOM 2114 N N . ALA A 1 267 ? 5.243 7.451 -1.291 1.00 85.94 267 ALA A N 1
ATOM 2115 C CA . ALA A 1 267 ? 4.120 8.353 -1.441 1.00 85.94 267 ALA A CA 1
ATOM 2116 C C . ALA A 1 267 ? 3.265 7.873 -2.610 1.00 85.94 267 ALA A C 1
ATOM 2118 O O . ALA A 1 267 ? 3.454 8.217 -3.768 1.00 85.94 267 ALA A O 1
ATOM 2119 N N . GLY A 1 268 ? 2.295 7.032 -2.282 1.00 74.62 268 GLY A N 1
ATOM 2120 C CA . GLY A 1 268 ? 1.310 6.566 -3.242 1.00 74.62 268 GLY A CA 1
ATOM 2121 C C . GLY A 1 268 ? 1.760 5.456 -4.174 1.00 74.62 268 GLY A C 1
ATOM 2122 O O . GLY A 1 268 ? 1.103 5.236 -5.190 1.00 74.62 268 GLY A O 1
ATOM 2123 N N . ASP A 1 269 ? 2.812 4.725 -3.793 1.00 84.44 269 ASP A N 1
ATOM 2124 C CA . ASP A 1 269 ? 3.211 3.465 -4.433 1.00 84.44 269 ASP A CA 1
ATOM 2125 C C . ASP A 1 269 ? 3.406 3.609 -5.945 1.00 84.44 269 ASP A C 1
ATOM 2127 O O . ASP A 1 269 ? 3.062 2.738 -6.748 1.00 84.44 269 ASP A O 1
ATOM 2131 N N . GLN A 1 270 ? 3.971 4.755 -6.332 1.00 85.69 270 GLN A N 1
ATOM 2132 C CA . GLN A 1 270 ? 4.298 5.051 -7.721 1.00 85.69 270 GLN A CA 1
ATOM 2133 C C . GLN A 1 270 ? 5.488 4.206 -8.198 1.00 85.69 270 GLN A C 1
ATOM 2135 O O . GLN A 1 270 ? 5.700 4.089 -9.399 1.00 85.69 270 GLN A O 1
ATOM 2140 N N . GLY A 1 271 ? 6.202 3.528 -7.287 1.00 87.19 271 GLY A N 1
ATOM 2141 C CA . GLY A 1 271 ? 7.234 2.535 -7.611 1.00 87.19 271 GLY A CA 1
ATOM 2142 C C . GLY A 1 271 ? 6.718 1.405 -8.509 1.00 87.19 271 GLY A C 1
ATOM 2143 O O . GLY A 1 271 ? 7.502 0.737 -9.172 1.00 87.19 271 GLY A O 1
ATOM 2144 N N . LEU A 1 272 ? 5.396 1.247 -8.617 1.00 92.75 272 LEU A N 1
ATOM 2145 C CA . LEU A 1 272 ? 4.730 0.437 -9.631 1.00 92.75 272 LEU A CA 1
ATOM 2146 C C . LEU A 1 272 ? 5.181 0.734 -11.077 1.00 92.75 272 LEU A C 1
ATOM 2148 O O . LEU A 1 272 ? 5.175 -0.178 -11.899 1.00 92.75 272 LEU A O 1
ATOM 2152 N N . LEU A 1 273 ? 5.588 1.972 -11.386 1.00 91.50 273 LEU A N 1
ATOM 2153 C CA . LEU A 1 273 ? 6.155 2.375 -12.686 1.00 91.50 273 LEU A CA 1
ATOM 2154 C C . LEU A 1 273 ? 7.397 1.581 -13.055 1.00 91.50 273 LEU A C 1
ATOM 2156 O O . LEU A 1 273 ? 7.618 1.294 -14.219 1.00 91.50 273 LEU A O 1
ATOM 2160 N N . LEU A 1 274 ? 8.172 1.161 -12.060 1.00 92.88 274 LEU A N 1
ATOM 2161 C CA . LEU A 1 274 ? 9.369 0.358 -12.271 1.00 92.88 274 LEU A CA 1
ATOM 2162 C C . LEU A 1 274 ? 9.041 -1.101 -12.638 1.00 92.88 274 LEU A C 1
ATOM 2164 O O . LEU A 1 274 ? 9.953 -1.898 -12.844 1.00 92.88 274 LEU A O 1
ATOM 2168 N N . LEU A 1 275 ? 7.755 -1.478 -12.710 1.00 94.94 275 LEU A N 1
ATOM 2169 C CA . LEU A 1 275 ? 7.331 -2.721 -13.362 1.00 94.94 275 LEU A CA 1
ATOM 2170 C C . LEU A 1 275 ? 7.133 -2.563 -14.874 1.00 94.94 275 LEU A C 1
ATOM 2172 O O . LEU A 1 275 ? 6.965 -3.567 -15.563 1.00 94.94 275 LEU A O 1
ATOM 2176 N N . ASP A 1 276 ? 7.155 -1.340 -15.397 1.00 92.44 276 ASP A N 1
ATOM 2177 C CA . ASP A 1 276 ? 7.321 -1.111 -16.824 1.00 92.44 276 ASP A CA 1
ATOM 2178 C C . ASP A 1 276 ? 8.810 -1.213 -17.178 1.00 92.44 276 ASP A C 1
ATOM 2180 O O . ASP A 1 276 ? 9.655 -0.542 -16.586 1.00 92.44 276 ASP A O 1
ATOM 2184 N N . GLY A 1 277 ? 9.144 -2.106 -18.112 1.00 90.00 277 GLY A N 1
ATOM 2185 C CA . GLY A 1 277 ? 10.539 -2.454 -18.392 1.00 90.00 277 GLY A CA 1
ATOM 2186 C C . GLY A 1 277 ? 11.348 -1.283 -18.937 1.00 90.00 277 GLY A C 1
ATOM 2187 O O . GLY A 1 277 ? 12.492 -1.102 -18.541 1.00 90.00 277 GLY A O 1
ATOM 2188 N N . GLU A 1 278 ? 10.747 -0.471 -19.803 1.00 88.31 278 GLU A N 1
ATOM 2189 C CA . GLU A 1 278 ? 11.402 0.705 -20.375 1.00 88.31 278 GLU A CA 1
ATOM 2190 C C . GLU A 1 278 ? 11.685 1.753 -19.301 1.00 88.31 278 GLU A C 1
ATOM 2192 O O . GLU A 1 278 ? 12.830 2.176 -19.140 1.00 88.31 278 GLU A O 1
ATOM 2197 N N . THR A 1 279 ? 10.675 2.069 -18.486 1.00 87.94 279 THR A N 1
ATOM 2198 C CA . THR A 1 279 ? 10.823 2.991 -17.354 1.00 87.94 279 THR A CA 1
ATOM 2199 C C . THR A 1 279 ? 11.890 2.511 -16.365 1.00 87.94 279 THR A C 1
ATOM 2201 O O . THR A 1 279 ? 12.699 3.305 -15.885 1.00 87.94 279 THR A O 1
ATOM 2204 N N . LEU A 1 280 ? 11.933 1.208 -16.074 1.00 90.81 280 LEU A N 1
ATOM 2205 C CA . LEU A 1 280 ? 12.942 0.613 -15.199 1.00 90.81 280 LEU A CA 1
ATOM 2206 C C . LEU A 1 280 ? 14.361 0.756 -15.758 1.00 90.81 280 LEU A C 1
ATOM 2208 O O . LEU A 1 280 ? 15.274 1.138 -15.028 1.00 90.81 280 LEU A O 1
ATOM 2212 N N . PHE A 1 281 ? 14.566 0.424 -17.032 1.00 88.06 281 PHE A N 1
ATOM 2213 C CA . PHE A 1 281 ? 15.895 0.487 -17.637 1.00 88.06 281 PHE A CA 1
ATOM 2214 C C . PHE A 1 281 ? 16.383 1.916 -17.801 1.00 88.06 281 PHE A C 1
ATOM 2216 O O . PHE A 1 281 ? 17.555 2.184 -17.539 1.00 88.06 281 PHE A O 1
ATOM 2223 N N . GLN A 1 282 ? 15.482 2.832 -18.150 1.00 86.50 282 GLN A N 1
ATOM 2224 C CA . GLN A 1 282 ? 15.780 4.254 -18.138 1.00 86.50 282 GLN A CA 1
ATOM 2225 C C . GLN A 1 282 ? 16.205 4.702 -16.735 1.00 86.50 282 GLN A C 1
ATOM 2227 O O . GLN A 1 282 ? 17.257 5.309 -16.576 1.00 86.50 282 GLN A O 1
ATOM 2232 N N . PHE A 1 283 ? 15.452 4.319 -15.700 1.00 87.75 283 PHE A N 1
ATOM 2233 C CA . PHE A 1 283 ? 15.807 4.621 -14.315 1.00 87.75 283 PHE A CA 1
ATOM 2234 C C . PHE A 1 283 ? 17.191 4.070 -13.928 1.00 87.75 283 PHE A C 1
ATOM 2236 O O . PHE A 1 283 ? 17.968 4.764 -13.279 1.00 87.75 283 PHE A O 1
ATOM 2243 N N . TRP A 1 284 ? 17.541 2.848 -14.338 1.00 89.94 284 TRP A N 1
ATOM 2244 C CA . TRP A 1 284 ? 18.865 2.273 -14.064 1.00 89.94 284 TRP A CA 1
ATOM 2245 C C . TRP A 1 284 ? 20.013 2.966 -14.798 1.00 89.94 284 TRP A C 1
ATOM 2247 O O . TRP A 1 284 ? 21.111 3.023 -14.245 1.00 89.94 284 TRP A O 1
ATOM 2257 N N . ALA A 1 285 ? 19.774 3.467 -16.009 1.00 86.94 285 ALA A N 1
ATOM 2258 C CA . ALA A 1 285 ? 20.769 4.200 -16.785 1.00 86.94 285 ALA A CA 1
ATOM 2259 C C . ALA A 1 285 ? 20.955 5.635 -16.264 1.00 86.94 285 ALA A C 1
ATOM 2261 O O . ALA A 1 285 ? 22.083 6.109 -16.128 1.00 86.94 285 ALA A O 1
ATOM 2262 N N . ASP A 1 286 ? 19.853 6.309 -15.930 1.00 85.88 286 ASP A N 1
ATOM 2263 C CA . ASP A 1 286 ? 19.853 7.731 -15.580 1.00 85.88 286 ASP A CA 1
ATOM 2264 C C . ASP A 1 286 ? 20.189 7.981 -14.098 1.00 85.88 286 ASP A C 1
ATOM 2266 O O . ASP A 1 286 ? 20.706 9.045 -13.744 1.00 85.88 286 ASP A O 1
ATOM 2270 N N . VAL A 1 287 ? 19.921 7.015 -13.209 1.00 87.44 287 VAL A N 1
ATOM 2271 C CA . VAL A 1 287 ? 20.128 7.164 -11.762 1.00 87.44 287 VAL A CA 1
ATOM 2272 C C . VAL A 1 287 ? 21.366 6.384 -11.303 1.00 87.44 287 VAL A C 1
ATOM 2274 O O . VAL A 1 287 ? 21.356 5.151 -11.310 1.00 87.44 287 VAL A O 1
ATOM 2277 N N . PRO A 1 288 ? 22.430 7.060 -10.815 1.00 88.44 288 PRO A N 1
ATOM 2278 C CA . PRO A 1 288 ? 23.646 6.387 -10.356 1.00 88.44 288 PRO A CA 1
ATOM 2279 C C . PRO A 1 288 ? 23.354 5.367 -9.254 1.00 88.44 288 PRO A C 1
ATOM 2281 O O . PRO A 1 288 ? 22.771 5.726 -8.240 1.00 88.44 288 PRO A O 1
ATOM 2284 N N . ASN A 1 289 ? 23.812 4.121 -9.383 1.00 90.81 289 ASN A N 1
ATOM 2285 C CA . ASN A 1 289 ? 23.491 2.990 -8.499 1.00 90.81 289 ASN A CA 1
ATOM 2286 C C . ASN A 1 289 ? 22.045 2.478 -8.585 1.00 90.81 289 ASN A C 1
ATOM 2288 O O . ASN A 1 289 ? 21.701 1.606 -7.786 1.00 90.81 289 ASN A O 1
ATOM 2292 N N . GLY A 1 290 ? 21.190 2.986 -9.485 1.00 91.06 290 GLY A N 1
ATOM 2293 C CA . GLY A 1 290 ? 19.737 2.738 -9.507 1.00 91.06 290 GLY A CA 1
ATOM 2294 C C . GLY A 1 290 ? 19.342 1.257 -9.461 1.00 91.06 290 GLY A C 1
ATOM 2295 O O . GLY A 1 290 ? 18.290 0.899 -8.931 1.00 91.06 290 GLY A O 1
ATOM 2296 N N . VAL A 1 291 ? 20.233 0.366 -9.899 1.00 92.50 291 VAL A N 1
ATOM 2297 C CA . VAL A 1 291 ? 20.084 -1.090 -9.770 1.00 92.50 291 VAL A CA 1
ATOM 2298 C C . VAL A 1 291 ? 19.907 -1.573 -8.315 1.00 92.50 291 VAL A C 1
ATOM 2300 O O . VAL A 1 291 ? 19.208 -2.553 -8.065 1.00 92.50 291 VAL A O 1
ATOM 2303 N N . LEU A 1 292 ? 20.452 -0.861 -7.322 1.00 95.06 292 LEU A N 1
ATOM 2304 C CA . LEU A 1 292 ? 20.300 -1.174 -5.893 1.00 95.06 292 LEU A CA 1
ATOM 2305 C C . LEU A 1 292 ? 18.931 -0.763 -5.320 1.00 95.06 292 LEU A C 1
ATOM 2307 O O . LEU A 1 292 ? 18.622 -1.096 -4.172 1.00 95.06 292 LEU A O 1
ATOM 2311 N N . PHE A 1 293 ? 18.088 -0.070 -6.095 1.00 94.31 293 PHE A N 1
ATOM 2312 C CA . PHE A 1 293 ? 16.810 0.463 -5.618 1.00 94.31 293 PHE A CA 1
ATOM 2313 C C . PHE A 1 293 ? 15.867 -0.633 -5.133 1.00 94.31 293 PHE A C 1
ATOM 2315 O O . PHE A 1 293 ? 15.190 -0.464 -4.121 1.00 94.31 293 PHE A O 1
ATOM 2322 N N . GLY A 1 294 ? 15.893 -1.801 -5.777 1.00 94.62 294 GLY A N 1
ATOM 2323 C CA . GLY A 1 294 ? 15.097 -2.943 -5.342 1.00 94.62 294 GLY A CA 1
ATOM 2324 C C . GLY A 1 294 ? 15.446 -3.442 -3.940 1.00 94.62 294 GLY A C 1
ATOM 2325 O O . GLY A 1 294 ? 14.552 -3.761 -3.157 1.00 94.62 294 GLY A O 1
ATOM 2326 N N . VAL A 1 295 ? 16.735 -3.457 -3.591 1.00 96.75 295 VAL A N 1
ATOM 2327 C CA . VAL A 1 295 ? 17.206 -3.858 -2.255 1.00 96.75 295 VAL A CA 1
ATOM 2328 C C . VAL A 1 295 ? 16.781 -2.833 -1.211 1.00 96.75 295 VAL A C 1
ATOM 2330 O O . VAL A 1 295 ? 16.276 -3.207 -0.152 1.00 96.75 295 VAL A O 1
ATOM 2333 N N . LEU A 1 296 ? 16.936 -1.545 -1.525 1.00 95.69 296 LEU A N 1
ATOM 2334 C CA . LEU A 1 296 ? 16.496 -0.457 -0.656 1.00 95.69 296 LEU A CA 1
ATOM 2335 C C . LEU A 1 296 ? 14.984 -0.523 -0.407 1.00 95.69 296 LEU A C 1
ATOM 2337 O O . LEU A 1 296 ? 14.545 -0.462 0.741 1.00 95.69 296 LEU A O 1
ATOM 2341 N N . LEU A 1 297 ? 14.191 -0.723 -1.461 1.00 95.69 297 LEU A N 1
ATOM 2342 C CA . LEU A 1 297 ? 12.742 -0.848 -1.358 1.00 95.69 297 LEU A CA 1
ATOM 2343 C C . LEU A 1 297 ? 12.342 -2.044 -0.489 1.00 95.69 297 LEU A C 1
ATOM 2345 O O . LEU A 1 297 ? 11.490 -1.911 0.387 1.00 95.69 297 LEU A O 1
ATOM 2349 N N . LEU A 1 298 ? 12.992 -3.197 -0.667 1.00 96.75 298 LEU A N 1
ATOM 2350 C CA . LEU A 1 298 ? 12.765 -4.376 0.168 1.00 96.75 298 LEU A CA 1
ATOM 2351 C C . LEU A 1 298 ? 13.111 -4.109 1.643 1.00 96.75 298 LEU A C 1
ATOM 2353 O O . LEU A 1 298 ? 12.351 -4.493 2.533 1.00 96.75 298 LEU A O 1
ATOM 2357 N N . ALA A 1 299 ? 14.220 -3.417 1.918 1.00 97.62 299 ALA A N 1
ATOM 2358 C CA . ALA A 1 299 ? 14.584 -3.020 3.276 1.00 97.62 299 ALA A CA 1
ATOM 2359 C C . ALA A 1 299 ? 13.514 -2.106 3.898 1.00 97.62 299 ALA A C 1
ATOM 2361 O O . ALA A 1 299 ? 13.124 -2.306 5.049 1.00 97.62 299 ALA A O 1
ATOM 2362 N N . ILE A 1 300 ? 12.968 -1.165 3.125 1.00 96.81 300 ILE A N 1
ATOM 2363 C CA . ILE A 1 300 ? 11.873 -0.297 3.570 1.00 96.81 300 ILE A CA 1
ATOM 2364 C C . ILE A 1 300 ? 10.608 -1.104 3.870 1.00 96.81 300 ILE A C 1
ATOM 2366 O O . ILE A 1 300 ? 9.982 -0.878 4.901 1.00 96.81 300 ILE A O 1
ATOM 2370 N N . VAL A 1 301 ? 10.251 -2.086 3.037 1.00 97.56 301 VAL A N 1
ATOM 2371 C CA . VAL A 1 301 ? 9.127 -2.998 3.313 1.00 97.56 301 VAL A CA 1
ATOM 2372 C C . VAL A 1 301 ? 9.302 -3.694 4.666 1.00 97.56 301 VAL A C 1
ATOM 2374 O O . VAL A 1 301 ? 8.351 -3.763 5.448 1.00 97.56 301 VAL A O 1
ATOM 2377 N N . VAL A 1 302 ? 10.512 -4.171 4.975 1.00 98.12 302 VAL A N 1
ATOM 2378 C CA . VAL A 1 302 ? 10.823 -4.797 6.271 1.00 98.12 302 VAL A CA 1
ATOM 2379 C C . VAL A 1 302 ? 10.674 -3.795 7.418 1.00 98.12 302 VAL A C 1
ATOM 2381 O O . VAL A 1 302 ? 10.049 -4.118 8.430 1.00 98.12 302 VAL A O 1
ATOM 2384 N N . VAL A 1 303 ? 11.183 -2.570 7.259 1.00 98.06 303 VAL A N 1
ATOM 2385 C CA . VAL A 1 303 ? 11.045 -1.497 8.259 1.00 98.06 303 VAL A CA 1
ATOM 2386 C C . VAL A 1 303 ? 9.576 -1.139 8.492 1.00 98.06 303 VAL A C 1
ATOM 2388 O O . VAL A 1 303 ? 9.152 -1.036 9.641 1.00 98.06 303 VAL A O 1
ATOM 2391 N N . LEU A 1 304 ? 8.771 -1.010 7.435 1.00 97.31 304 LEU A N 1
ATOM 2392 C CA . LEU A 1 304 ? 7.336 -0.728 7.529 1.00 97.31 304 LEU A CA 1
ATOM 2393 C C . LEU A 1 304 ? 6.578 -1.862 8.230 1.00 97.31 304 LEU A C 1
ATOM 2395 O O . LEU A 1 304 ? 5.721 -1.602 9.074 1.00 97.31 304 LEU A O 1
ATOM 2399 N N . ALA A 1 305 ? 6.914 -3.120 7.935 1.00 97.50 305 ALA A N 1
ATOM 2400 C CA . ALA A 1 305 ? 6.334 -4.273 8.619 1.00 97.50 305 ALA A CA 1
ATOM 2401 C C . ALA A 1 305 ? 6.704 -4.298 10.114 1.00 97.50 305 ALA A C 1
ATOM 2403 O O . ALA A 1 305 ? 5.839 -4.537 10.962 1.00 97.50 305 ALA A O 1
ATOM 2404 N N . ALA A 1 306 ? 7.960 -3.992 10.453 1.00 98.06 306 ALA A N 1
ATOM 2405 C CA . ALA A 1 306 ? 8.410 -3.869 11.837 1.00 98.06 306 ALA A CA 1
ATOM 2406 C C . ALA A 1 306 ? 7.718 -2.702 12.563 1.00 98.06 306 ALA A C 1
ATOM 2408 O O . ALA A 1 306 ? 7.275 -2.865 13.699 1.00 98.06 306 ALA A O 1
ATOM 2409 N N . ALA A 1 307 ? 7.552 -1.556 11.898 1.00 98.25 307 ALA A N 1
ATOM 2410 C CA . ALA A 1 307 ? 6.827 -0.405 12.427 1.00 98.25 307 ALA A CA 1
ATOM 2411 C C . ALA A 1 307 ? 5.347 -0.730 12.682 1.00 98.25 307 ALA A C 1
ATOM 2413 O O . ALA A 1 307 ? 4.812 -0.370 13.730 1.00 98.25 307 ALA A O 1
ATOM 2414 N N . ALA A 1 308 ? 4.699 -1.474 11.779 1.00 97.94 308 ALA A N 1
ATOM 2415 C CA . ALA A 1 308 ? 3.330 -1.946 11.973 1.00 97.94 308 ALA A CA 1
ATOM 2416 C C . ALA A 1 308 ? 3.223 -2.849 13.213 1.00 97.94 308 ALA A C 1
ATOM 2418 O O . ALA A 1 308 ? 2.335 -2.662 14.045 1.00 97.94 308 ALA A O 1
ATOM 2419 N N . GLN A 1 309 ? 4.164 -3.783 13.380 1.00 97.38 309 GLN A N 1
ATOM 2420 C CA . GLN A 1 309 ? 4.213 -4.657 14.552 1.00 97.38 309 GLN A CA 1
ATOM 2421 C C . GLN A 1 309 ? 4.472 -3.875 15.850 1.00 97.38 309 GLN A C 1
ATOM 2423 O O . GLN A 1 309 ? 3.818 -4.133 16.860 1.00 97.38 309 GLN A O 1
ATOM 2428 N N . ALA A 1 310 ? 5.384 -2.900 15.831 1.00 98.00 310 ALA A N 1
ATOM 2429 C CA . ALA A 1 310 ? 5.671 -2.045 16.981 1.00 98.00 310 ALA A CA 1
ATOM 2430 C C . ALA A 1 310 ? 4.453 -1.195 17.376 1.00 98.00 310 ALA A C 1
ATOM 2432 O O . ALA A 1 310 ? 4.128 -1.100 18.560 1.00 98.00 310 ALA A O 1
ATOM 2433 N N . ALA A 1 311 ? 3.737 -0.634 16.396 1.00 98.31 311 ALA A N 1
ATOM 2434 C CA . ALA A 1 311 ? 2.510 0.121 16.627 1.00 98.31 311 ALA A CA 1
ATOM 2435 C C . ALA A 1 311 ? 1.397 -0.755 17.228 1.00 98.31 311 ALA A C 1
ATOM 2437 O O . ALA A 1 311 ? 0.725 -0.324 18.165 1.00 98.31 311 ALA A O 1
ATOM 2438 N N . LEU A 1 312 ? 1.235 -1.998 16.755 1.00 97.06 312 LEU A N 1
ATOM 2439 C CA . LEU A 1 312 ? 0.289 -2.959 17.338 1.00 97.06 312 LEU A CA 1
ATOM 2440 C C . LEU A 1 312 ? 0.649 -3.334 18.772 1.00 97.06 312 LEU A C 1
ATOM 2442 O O . LEU A 1 312 ? -0.223 -3.333 19.640 1.00 97.06 312 LEU A O 1
ATOM 2446 N N . TRP A 1 313 ? 1.922 -3.636 19.023 1.00 96.81 313 TRP A N 1
ATOM 2447 C CA . TRP A 1 313 ? 2.406 -3.955 20.362 1.00 96.81 313 TRP A CA 1
ATOM 2448 C C . TRP A 1 313 ? 2.179 -2.786 21.326 1.00 96.81 313 TRP A C 1
ATOM 2450 O O . TRP A 1 313 ? 1.652 -2.982 22.421 1.00 96.81 313 TRP A O 1
ATOM 2460 N N . LEU A 1 314 ? 2.488 -1.559 20.896 1.00 97.62 314 LEU A N 1
ATOM 2461 C CA . LEU A 1 314 ? 2.254 -0.355 21.689 1.00 97.62 314 LEU A CA 1
ATOM 2462 C C . LEU A 1 314 ? 0.758 -0.142 21.959 1.00 97.62 314 LEU A C 1
ATOM 2464 O O . LEU A 1 314 ? 0.380 0.146 23.094 1.00 97.62 314 LEU A O 1
ATOM 2468 N N . ALA A 1 315 ? -0.099 -0.326 20.950 1.00 96.12 315 ALA A N 1
ATOM 2469 C CA . ALA A 1 315 ? -1.548 -0.215 21.101 1.00 96.12 315 ALA A CA 1
ATOM 2470 C C . ALA A 1 315 ? -2.090 -1.239 22.108 1.00 96.12 315 ALA A C 1
ATOM 2472 O O . ALA A 1 315 ? -2.879 -0.884 22.981 1.00 96.12 315 ALA A O 1
ATOM 2473 N N . ALA A 1 316 ? -1.633 -2.491 22.027 1.00 94.88 316 ALA A N 1
ATOM 2474 C CA . ALA A 1 316 ? -1.988 -3.555 22.963 1.00 94.88 316 ALA A CA 1
ATOM 2475 C C . ALA A 1 316 ? -1.538 -3.243 24.396 1.00 94.88 316 ALA A C 1
ATOM 2477 O O . ALA A 1 316 ? -2.326 -3.357 25.337 1.00 94.88 316 ALA A O 1
ATOM 2478 N N . TRP A 1 317 ? -0.291 -2.802 24.563 1.00 94.94 317 TRP A N 1
ATOM 2479 C CA . TRP A 1 317 ? 0.265 -2.462 25.868 1.00 94.94 317 TRP A CA 1
ATOM 2480 C C . TRP A 1 317 ? -0.453 -1.276 26.519 1.00 94.94 317 TRP A C 1
ATOM 2482 O O . TRP A 1 317 ? -0.800 -1.339 27.698 1.00 94.94 317 TRP A O 1
ATOM 2492 N N . LEU A 1 318 ? -0.728 -0.214 25.755 1.00 94.31 318 LEU A N 1
ATOM 2493 C CA . LEU A 1 318 ? -1.478 0.942 26.246 1.00 94.31 318 LEU A CA 1
ATOM 2494 C C . LEU A 1 318 ? -2.929 0.580 26.577 1.00 94.31 318 LEU A C 1
ATOM 2496 O O . LEU A 1 318 ? -3.447 1.031 27.594 1.00 94.31 318 LEU A O 1
ATOM 2500 N N . ALA A 1 319 ? -3.574 -0.254 25.756 1.00 91.75 319 ALA A N 1
ATOM 2501 C CA . ALA A 1 319 ? -4.947 -0.692 25.985 1.00 91.75 319 ALA A CA 1
ATOM 2502 C C . ALA A 1 319 ? -5.101 -1.504 27.281 1.00 91.75 319 ALA A C 1
ATOM 2504 O O . ALA A 1 319 ? -6.154 -1.439 27.909 1.00 91.75 319 ALA A O 1
ATOM 2505 N N . GLY A 1 320 ? -4.066 -2.249 27.682 1.00 90.00 320 GLY A N 1
ATOM 2506 C CA . GLY A 1 320 ? -4.053 -3.034 28.917 1.00 90.00 320 GLY A CA 1
ATOM 2507 C C . GLY A 1 320 ? -3.745 -2.238 30.190 1.00 90.00 320 GLY A C 1
ATOM 2508 O O . GLY A 1 320 ? -3.797 -2.811 31.278 1.00 90.00 320 GLY A O 1
ATOM 2509 N N . ARG A 1 321 ? -3.403 -0.945 30.091 1.00 89.81 321 ARG A N 1
ATOM 2510 C CA . ARG A 1 321 ? -3.154 -0.104 31.270 1.00 89.81 321 ARG A CA 1
ATOM 2511 C C . ARG A 1 321 ? -4.480 0.367 31.882 1.00 89.81 321 ARG A C 1
ATOM 2513 O O . ARG A 1 321 ? -5.357 0.809 31.139 1.00 89.81 321 ARG A O 1
ATOM 2520 N N . PRO A 1 322 ? -4.630 0.327 33.220 1.00 77.69 322 PRO A N 1
ATOM 2521 C CA . PRO A 1 322 ? -5.791 0.911 33.877 1.00 77.69 322 PRO A CA 1
ATOM 2522 C C . PRO A 1 322 ? -5.825 2.418 33.597 1.00 77.69 322 PRO A C 1
ATOM 2524 O O . PRO A 1 322 ? -4.823 3.113 33.776 1.00 77.69 322 PRO A O 1
ATOM 2527 N N . THR A 1 323 ? -6.963 2.916 33.117 1.00 75.12 323 THR A N 1
ATOM 2528 C CA . THR A 1 323 ? -7.204 4.355 32.980 1.00 75.12 323 THR A CA 1
ATOM 2529 C C . THR A 1 323 ? -7.382 4.935 34.379 1.00 75.12 323 THR A C 1
ATOM 2531 O O . THR A 1 323 ? -8.301 4.518 35.084 1.00 75.12 323 THR A O 1
ATOM 2534 N N . ALA A 1 324 ? -6.461 5.815 34.780 1.00 58.41 324 ALA A N 1
ATOM 2535 C CA . ALA A 1 324 ? -6.524 6.557 36.038 1.00 58.41 324 ALA A CA 1
ATOM 2536 C C . ALA A 1 324 ? -7.645 7.604 36.025 1.00 58.41 324 ALA A C 1
ATOM 2538 O O . ALA A 1 324 ? -7.946 8.119 34.922 1.00 58.41 324 ALA A O 1
#

Sequence (324 aa):
MQWQDLLTFQVPVWTRPGHPVLRHILQQEKRRRPLLWRAGVRALGLAVGAALVGLSWWAYRHDIPLAVSSVTDSAAFQILYLPLVLFQLYLLVTAFALPVSMFEHEQRFGTWEAVKITSHGAEMTIYARWAATMYQIRWRLAVVMSVRVFFAVQLITSLVRYQGRYLELYSADIAPAVSGAEVMLLLAALVTGILLLPLALISLNIALGLLFPVLLQNRYVLVLAQSGVLAVECLLFMSATLWNLNLQWSAAGHFGAWEDALVISLAGDQGLLLLDGETLFQFWADVPNGVLFGVLLLAIVVVLAAAAQAALWLAAWLAGRPTA

Radius of gyration: 21.98 Å; chains: 1; bounding box: 58×49×64 Å

Foldseek 3Di:
DDPVVVVQVPDDPLLDCPHPLLVVVLVVVVPPDDPVRVVVVVVVVVVVLVVLLVVQLVCLVVVNQQLAEPQQPDPLCSRVVVSLLVLLLVLLLQLQQVLLVVVVVCVVVVVLVVQLPALVSLLSNLVSSLSSSCVVCVVSLVVSLVSLVVLLVVLVVVCVVVVVVVVVVLLVQFPPRDDSVLLVVLSVLLSVLLSLLSVLSSLLSNLNSLLLCLVCVDPVVSVVVSVVVSVVLVVLQVVLSVVSHVDPLDQPDDPCLLVNLVSSCNRSNVSSLCSRPSSVSSQRNSPHNSSNSSVVSSVVSVVSNVSSVVSSVNSSNSSNDDDD

=== Feature glossary ===
Legend for the data blocks above and below:

— What the protein is —

The amino-acid sequence is the protein's primary structure: the linear order of residues from the N-terminus to the C-terminus, written in one-letter code. Everything else here — the 3D coordinates, the secondary structure, the domain annotations — is ultimately a consequence of this string.

Database cross-references. InterPro integrates a dozen domain/family signature databases into unified entries with residue-range hits. GO terms attach function/process/location labels with evidence codes. CATH codes position the fold in a four-level structural taxonomy. Organism is the NCBI-taxonomy species name.

— Where its atoms are —

The mmCIF block holds the 3D Cartesian coordinates of each backbone atom (N, Cα, C, O) in ångströms. mmCIF is the PDB's canonical archive format — a tagged-loop text representation of the atomic model.

The six renders are orthographic views along the three Cartesian axes in both directions. Representation (cartoon, sticks, or surface) and color scheme (sequence-rainbow or by-chain) vary across proteins so the training set covers all the common visualization conventions.

— Local backbone conformation —

Secondary structure is the local, repeating backbone conformation. DSSP classifies it into eight states by reading the hydrogen-bond network: three helix types (H, G, I), two β types (E, B), two non-regular types (T, S), and unstructured coil (-).

SS3 is a coarse helix/strand/coil call (letters a/b/c) made by the P-SEA algorithm from inter-Cα distances and dihedrals. It is less detailed than DSSP but needs only Cα positions.

Backbone dihedral angles. Every residue except chain termini has a φ (preceding-C → N → Cα → C) and a ψ (N → Cα → C → next-N). They are reported in degrees following the IUPAC sign convention. Secondary structure is essentially a statement about which (φ, ψ) basin each residue occupies.

— Global shape and packing —

The geometric summary reports three shape descriptors. Rg (radius of gyration) measures how spread out the Cα atoms are about their centre of mass; compact globular proteins have small Rg, elongated or unfolded ones large. Cα contacts (<8 Å, |i−j|>4) count long-range residue pairs in spatial proximity — high for tightly packed folds, near zero for rods or random coil. The bounding-box extents give the protein's footprint along x, y, z in Å.

Solvent accessibility: the surface area of each residue that a 1.4 Å water probe can touch, in Å². When only backbone atoms are present the absolute values are lower than full-atom SASA (side chains contribute most of the area) and are flagged as backbone-only.

Plot images: a contact map (which residues are close in 3D, as an N×N binary image), a Ramachandran scatter (backbone torsion angles, revealing secondary-structure composition at a glance), and — for AlphaFold structures — a PAE heatmap (pairwise prediction confidence).

— Structural neighborhood —

Foldseek's 3Di representation compresses backbone geometry into a per-residue letter drawn from a learned twenty-state alphabet. It captures the tertiary interaction pattern around each residue — which residues are packed against it in space, regardless of where they are in sequence.

Structural nearest neighbors (via Foldseek easy-search vs the PDB). Reported per hit: target PDB id, E-value, and alignment TM-score. A TM-score above ~0.5 is the conventional threshold for 'same fold'.

— Confidence and disorder —

pLDDT (predicted Local Distance Difference Test) is AlphaFold's per-residue confidence score, ranging from 0 to 100. Values above 90 indicate high confidence (typically well-packed cores); 70–90 is confident; 50–70 low confidence; below 50 usually means the region is disordered or the prediction is unreliable there. AlphaFold stores pLDDT in the mmCIF B-factor column.

For experimental (PDB) structures, the B-factor (temperature factor) quantifies the positional spread of each atom in the crystal — a combination of thermal vibration and static disorder — in units of Å². High B-factors mark flexible loops or poorly resolved regions; low B-factors mark the rigid, well-ordered core.

Predicted Aligned Error (PAE) is an AlphaFold confidence matrix: entry (i, j) is the expected error in the position of residue j, in ångströms, when the prediction is superimposed on the true structure at residue i. Low PAE within a block of residues means that block is internally rigid and well-predicted; high PAE between two blocks means their relative placement is uncertain even if each block individually is confident.